Protein AF-A0A1S8WN88-F1 (afdb_monomer)

Nearest PDB structures (foldseek):
  6l7u-assembly1_D  TM=5.368E-01  e=1.070E-02  Homo sapiens
  6l7t-assembly1_D  TM=5.364E-01  e=1.204E-02  Homo sapiens

Secondary structure (DSSP, 8-state):
-EEETTEEE--SS-SEEETTEEEES---S-----HHHHHHH----TT--THHHHHHHHHHHHH-TTTTT--EEEETT------S---SS---GGGGS-HHHHHHHHHHTT-SEEEETTTEEEE--HHHHT--GGGG-STT-PPPHHHHHHHHHHHHHHHHHHHHTT--EEE-HHHHHHHHHTTS---TT--S--EEE-GGGHHHIIIIIHHHHHHHH--PPP-

Foldseek 3Di:
DDDDQLEAEDEDDADDDDPQKGWDLADLDDDDDDPVLCVVLQDDDPLADDVRSRVSSSCCLCVDPVRVPDIDIDGPVDDDDDPDDPPVDPDLRPLVPDLVSCLVVSLVSVHQWYHGPPRRIRGHACVSSVNDLVVLLDPPDFGRVNQQVLQVLLVVLLVVLCVVVVWDKDWDDQQVVQCVVVVHGHDRSDSHTHMDTDPVCVCVCVPPSQVCSCVPSVDHDDD

Organism: Opisthorchis viverrini (NCBI:txid6198)

Radius of gyration: 23.23 Å; Cα contacts (8 Å, |Δi|>4): 274; chains: 1; bounding box: 54×33×68 Å

InterPro domains:
  IPR052613 LicD transferase [PTHR13627] (3-196)

Structure (mmCIF, N/CA/C/O backbone):
data_AF-A0A1S8WN88-F1
#
_entry.id   AF-A0A1S8WN88-F1
#
loop_
_atom_site.group_PDB
_atom_site.id
_atom_site.type_symbol
_atom_site.label_atom_id
_atom_site.label_alt_id
_atom_site.label_comp_id
_atom_site.label_asym_id
_atom_site.label_entity_id
_atom_site.label_seq_id
_atom_site.pdbx_PDB_ins_code
_atom_site.Cartn_x
_atom_site.Cartn_y
_atom_site.Cartn_z
_atom_site.occupancy
_atom_site.B_iso_or_equiv
_atom_site.auth_seq_id
_atom_site.auth_comp_id
_atom_site.auth_asym_id
_atom_site.auth_atom_id
_atom_site.pdbx_PDB_model_num
ATOM 1 N N . SER A 1 1 ? 4.937 4.750 -14.604 1.00 59.19 1 SER A N 1
ATOM 2 C CA . SER A 1 1 ? 4.999 4.131 -13.272 1.00 59.19 1 SER A CA 1
ATOM 3 C C . SER A 1 1 ? 5.257 5.191 -12.237 1.00 59.19 1 SER A C 1
ATOM 5 O O . SER A 1 1 ? 6.307 5.820 -12.232 1.00 59.19 1 SER A O 1
ATOM 7 N N . THR A 1 2 ? 4.289 5.396 -11.357 1.00 74.69 2 THR A N 1
ATOM 8 C CA . THR A 1 2 ? 4.400 6.385 -10.290 1.00 74.69 2 THR A CA 1
ATOM 9 C C . THR A 1 2 ? 4.216 5.683 -8.956 1.00 74.69 2 THR A C 1
ATOM 11 O O . THR A 1 2 ? 3.298 4.877 -8.793 1.00 74.69 2 THR A O 1
ATOM 14 N N . ILE A 1 3 ? 5.126 5.964 -8.022 1.00 84.19 3 ILE A N 1
ATOM 15 C CA . ILE A 1 3 ? 4.896 5.681 -6.610 1.00 84.19 3 ILE A CA 1
ATOM 16 C C . ILE A 1 3 ? 4.148 6.886 -6.059 1.00 84.19 3 ILE A C 1
ATOM 18 O O . ILE A 1 3 ? 4.636 8.014 -6.124 1.00 84.19 3 ILE A O 1
ATOM 22 N N . ARG A 1 4 ? 2.934 6.653 -5.568 1.00 86.31 4 ARG A N 1
ATOM 23 C CA . ARG A 1 4 ? 2.129 7.653 -4.862 1.00 86.31 4 ARG A CA 1
ATOM 24 C C . ARG A 1 4 ? 1.390 6.956 -3.739 1.00 86.31 4 ARG A C 1
ATOM 26 O O . ARG A 1 4 ? 0.791 5.910 -3.972 1.00 86.31 4 ARG A O 1
ATOM 33 N N . ASN A 1 5 ? 1.416 7.540 -2.544 1.00 88.12 5 ASN A N 1
ATOM 34 C CA . ASN A 1 5 ? 0.682 7.046 -1.375 1.00 88.12 5 ASN A CA 1
ATOM 35 C C . ASN A 1 5 ? 0.914 5.541 -1.143 1.00 88.12 5 ASN A C 1
ATOM 37 O O . ASN A 1 5 ? -0.037 4.761 -1.141 1.00 88.12 5 ASN A O 1
ATOM 41 N N . PHE A 1 6 ? 2.186 5.131 -1.040 1.00 93.12 6 PHE A N 1
ATOM 42 C CA . PHE A 1 6 ? 2.595 3.736 -0.785 1.00 93.12 6 PHE A CA 1
ATOM 43 C C . PHE A 1 6 ? 2.108 2.726 -1.841 1.00 93.12 6 PHE A C 1
ATOM 45 O O . PHE A 1 6 ? 2.124 1.517 -1.626 1.00 93.12 6 PHE A O 1
ATOM 52 N N . THR A 1 7 ? 1.683 3.215 -3.009 1.00 95.19 7 THR A N 1
ATOM 53 C CA . THR A 1 7 ? 1.216 2.398 -4.125 1.00 95.19 7 THR A CA 1
ATOM 54 C C . THR A 1 7 ? 2.107 2.613 -5.336 1.00 95.19 7 THR A C 1
ATOM 56 O O . THR A 1 7 ? 2.256 3.743 -5.806 1.00 95.19 7 THR A O 1
ATOM 59 N N . LEU A 1 8 ? 2.642 1.528 -5.891 1.00 95.69 8 LEU A N 1
ATOM 60 C CA . LEU A 1 8 ? 3.221 1.533 -7.231 1.00 95.69 8 LEU A CA 1
ATOM 61 C C . LEU A 1 8 ? 2.126 1.233 -8.248 1.00 95.69 8 LEU A C 1
ATOM 63 O O . LEU A 1 8 ? 1.489 0.183 -8.189 1.00 95.69 8 LEU A O 1
ATOM 67 N N . ARG A 1 9 ? 1.927 2.132 -9.211 1.00 93.44 9 ARG A N 1
ATOM 68 C CA . ARG A 1 9 ? 1.036 1.886 -10.348 1.00 93.44 9 ARG A CA 1
ATOM 69 C C . ARG A 1 9 ? 1.819 1.828 -11.650 1.00 93.44 9 ARG A C 1
ATOM 71 O O . ARG A 1 9 ? 2.450 2.813 -12.037 1.00 93.44 9 ARG A O 1
ATOM 78 N N . ILE A 1 10 ? 1.727 0.702 -12.350 1.00 91.25 10 ILE A N 1
ATOM 79 C CA . ILE A 1 10 ? 2.181 0.537 -13.732 1.00 91.25 10 ILE A CA 1
ATOM 80 C C . ILE A 1 10 ? 0.932 0.346 -14.586 1.00 91.25 10 ILE A C 1
ATOM 82 O O . ILE A 1 10 ? 0.182 -0.605 -14.398 1.00 91.25 10 ILE A O 1
ATOM 86 N N . GLN A 1 11 ? 0.691 1.271 -15.508 1.00 87.81 11 GLN A N 1
ATOM 87 C CA . GLN A 1 11 ? -0.451 1.222 -16.414 1.00 87.81 11 GLN A CA 1
ATOM 88 C C . GLN A 1 11 ? 0.021 1.501 -17.843 1.00 87.81 11 GLN A C 1
ATOM 90 O O . GLN A 1 11 ? 0.975 2.267 -18.009 1.00 87.81 11 GLN A O 1
ATOM 95 N N . PRO A 1 12 ? -0.606 0.893 -18.864 1.00 86.75 12 PRO A N 1
ATOM 96 C CA . PRO A 1 12 ? -0.306 1.215 -20.252 1.00 86.75 12 PRO A CA 1
ATOM 97 C C . PRO A 1 12 ? -0.667 2.670 -20.571 1.00 86.75 12 PRO A C 1
ATOM 99 O O . PRO A 1 12 ? -1.598 3.224 -19.986 1.00 86.75 12 PRO A O 1
ATOM 102 N N . GLY A 1 13 ? 0.037 3.256 -21.538 1.00 84.88 13 GLY A N 1
ATOM 103 C CA . GLY A 1 13 ? -0.182 4.632 -21.989 1.00 84.88 13 GLY A CA 1
ATOM 104 C C . GLY A 1 13 ? 0.947 5.586 -21.602 1.00 84.88 13 GLY A C 1
ATOM 105 O O . GLY A 1 13 ? 1.940 5.190 -20.993 1.00 84.88 13 GLY A O 1
ATOM 106 N N . HIS A 1 14 ? 0.794 6.844 -22.009 1.00 87.19 14 HIS A N 1
ATOM 107 C CA . HIS A 1 14 ? 1.724 7.937 -21.741 1.00 87.19 14 HIS A CA 1
ATOM 108 C C . HIS A 1 14 ? 0.945 9.241 -21.558 1.00 87.19 14 HIS A C 1
ATOM 110 O O . HIS A 1 14 ? -0.102 9.423 -22.178 1.00 87.19 14 HIS A O 1
ATOM 116 N N . ASP A 1 15 ? 1.478 10.149 -20.742 1.00 83.88 15 ASP A N 1
ATOM 117 C CA . ASP A 1 15 ? 0.838 11.445 -20.484 1.00 83.88 15 ASP A CA 1
ATOM 118 C C . ASP A 1 15 ? 1.271 12.513 -21.500 1.00 83.88 15 ASP A C 1
ATOM 120 O O . ASP A 1 15 ? 0.537 13.459 -21.774 1.00 83.88 15 ASP A O 1
ATOM 124 N N . ILE A 1 16 ? 2.479 12.376 -22.058 1.00 88.31 16 ILE A N 1
ATOM 125 C CA . ILE A 1 16 ? 3.095 13.366 -22.946 1.00 88.31 16 ILE A CA 1
ATOM 126 C C . ILE A 1 16 ? 3.681 12.650 -24.161 1.00 88.31 16 ILE A C 1
ATOM 128 O O . ILE A 1 16 ? 4.356 11.627 -24.024 1.00 88.31 16 ILE A O 1
ATOM 132 N N . SER A 1 17 ? 3.468 13.207 -25.350 1.00 90.50 17 SER A N 1
ATOM 133 C CA . SER A 1 17 ? 4.164 12.804 -26.571 1.00 90.50 17 SER A CA 1
ATOM 134 C C . SER A 1 17 ? 4.630 14.014 -27.372 1.00 90.50 17 SER A C 1
ATOM 136 O O . SER A 1 17 ? 4.046 15.095 -27.317 1.00 90.50 17 SER A O 1
ATOM 138 N N . SER A 1 18 ? 5.736 13.844 -28.092 1.00 90.81 18 SER A N 1
ATOM 139 C CA . SER A 1 18 ? 6.280 14.846 -29.006 1.00 90.81 18 SER A CA 1
ATOM 140 C C . SER A 1 18 ? 7.095 14.156 -30.088 1.00 90.81 18 SER A C 1
ATOM 142 O O . SER A 1 18 ? 7.805 13.196 -29.798 1.00 90.81 18 SER A O 1
ATOM 144 N N . LYS A 1 19 ? 7.002 14.645 -31.332 1.00 8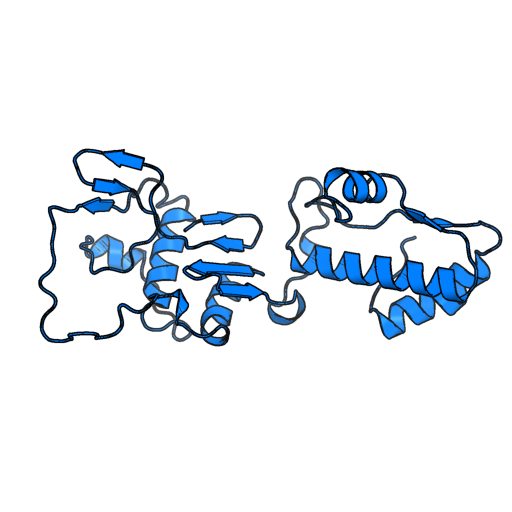6.25 19 LYS A N 1
ATOM 145 C CA . LYS A 1 19 ? 7.791 14.156 -32.481 1.00 86.25 19 LYS A CA 1
ATOM 146 C C . LYS A 1 19 ? 7.806 12.619 -32.595 1.00 86.25 19 LYS A C 1
ATOM 148 O O . LYS A 1 19 ? 8.870 12.015 -32.649 1.00 86.25 19 LYS A O 1
ATOM 153 N N . SER A 1 20 ? 6.624 11.998 -32.571 1.00 86.81 20 SER A N 1
ATOM 154 C CA . SER A 1 20 ? 6.442 10.534 -32.669 1.00 86.81 20 SER A CA 1
ATOM 155 C C . SER A 1 20 ? 7.030 9.703 -31.514 1.00 86.81 20 SER A C 1
ATOM 157 O O . SER A 1 20 ? 7.071 8.473 -31.593 1.00 86.81 20 SER A O 1
ATOM 159 N N . CYS A 1 21 ? 7.438 10.352 -30.421 1.00 91.25 21 CYS A N 1
ATOM 160 C CA . CYS A 1 21 ? 7.917 9.707 -29.206 1.00 91.25 21 CYS A CA 1
ATOM 161 C C . CYS A 1 21 ? 6.951 9.939 -28.041 1.00 91.25 21 CYS A C 1
ATOM 163 O O . CYS A 1 21 ? 6.528 11.065 -27.775 1.00 91.25 21 CYS A O 1
ATOM 165 N N . ALA A 1 22 ? 6.637 8.870 -27.319 1.00 92.19 22 ALA A N 1
ATOM 166 C CA . ALA A 1 22 ? 5.911 8.893 -26.059 1.00 92.19 22 ALA A CA 1
ATOM 167 C C . ALA A 1 22 ? 6.892 8.994 -24.886 1.00 92.19 22 ALA A C 1
ATOM 169 O O . ALA A 1 22 ? 7.863 8.239 -24.827 1.00 92.19 22 ALA A O 1
ATOM 170 N N . TYR A 1 23 ? 6.630 9.897 -23.943 1.00 91.81 23 TYR A N 1
ATOM 171 C CA . TYR A 1 23 ? 7.381 10.005 -22.695 1.00 91.81 23 TYR A CA 1
ATOM 172 C C . TYR A 1 23 ? 6.763 9.070 -21.662 1.00 91.81 23 TYR A C 1
ATOM 174 O O . TYR A 1 23 ? 5.592 9.197 -21.302 1.00 91.81 23 TYR A O 1
ATOM 182 N N . CYS A 1 24 ? 7.567 8.132 -21.185 1.00 90.44 24 CYS A N 1
ATOM 183 C CA . CYS A 1 24 ? 7.141 7.069 -20.290 1.00 90.44 24 CYS A CA 1
ATOM 184 C C . CYS A 1 24 ? 7.972 7.119 -19.009 1.00 90.44 24 CYS A C 1
ATOM 186 O O . CYS A 1 24 ? 9.107 7.592 -19.007 1.00 90.44 24 CYS A O 1
ATOM 188 N N . ASP A 1 25 ? 7.454 6.568 -17.914 1.00 90.31 25 ASP A N 1
ATOM 189 C CA . ASP A 1 25 ? 8.308 6.309 -16.747 1.00 90.31 25 ASP A CA 1
ATOM 190 C C . ASP A 1 25 ? 8.879 4.894 -16.725 1.00 90.31 25 ASP A C 1
ATOM 192 O O . ASP A 1 25 ? 9.854 4.641 -16.032 1.00 90.31 25 ASP A O 1
ATOM 196 N N . TYR A 1 26 ? 8.257 3.976 -17.459 1.00 90.50 26 TYR A N 1
ATOM 197 C CA . TYR A 1 26 ? 8.653 2.581 -17.564 1.00 90.50 26 TYR A CA 1
ATOM 198 C C . TYR A 1 26 ? 8.374 2.105 -18.985 1.00 90.50 26 TYR A C 1
ATOM 200 O O . TYR A 1 26 ? 7.337 2.448 -19.558 1.00 90.50 26 TYR A O 1
ATOM 208 N N . ILE A 1 27 ? 9.289 1.318 -19.544 1.00 88.50 27 ILE A N 1
ATOM 209 C CA . ILE A 1 27 ? 9.147 0.699 -20.859 1.00 88.50 27 ILE A CA 1
ATOM 210 C C . ILE A 1 27 ? 9.420 -0.798 -20.703 1.00 88.50 27 ILE A C 1
ATOM 212 O O . ILE A 1 27 ? 10.435 -1.190 -20.136 1.00 88.50 27 ILE A O 1
ATOM 216 N N . ALA A 1 28 ? 8.501 -1.622 -21.209 1.00 80.81 28 ALA A N 1
ATOM 217 C CA . ALA A 1 28 ? 8.595 -3.085 -21.171 1.00 80.81 28 ALA A CA 1
ATOM 218 C C . ALA A 1 28 ? 9.288 -3.690 -22.409 1.00 80.81 28 ALA A C 1
ATOM 220 O O . ALA A 1 28 ? 9.399 -4.906 -22.521 1.00 80.81 28 ALA A O 1
ATOM 221 N N . SER A 1 29 ? 9.710 -2.857 -23.362 1.00 78.62 29 SER A N 1
ATOM 222 C CA . SER A 1 29 ? 10.433 -3.262 -24.569 1.00 78.62 29 SER A CA 1
ATOM 223 C C . SER A 1 29 ? 11.948 -3.120 -24.389 1.00 78.62 29 SER A C 1
ATOM 225 O O . SER A 1 29 ? 12.392 -2.431 -23.467 1.00 78.62 29 SER A O 1
ATOM 227 N N . PRO A 1 30 ? 12.758 -3.684 -25.302 1.00 83.75 30 PRO A N 1
ATOM 228 C CA . PRO A 1 30 ? 14.163 -3.313 -25.413 1.00 83.75 30 PRO A CA 1
ATOM 229 C C . PRO A 1 30 ? 14.333 -1.789 -25.501 1.00 83.75 30 PRO A C 1
ATOM 231 O O . PRO A 1 30 ? 13.495 -1.092 -26.082 1.00 83.75 30 PRO A O 1
ATOM 234 N N . PHE A 1 31 ? 15.409 -1.279 -24.905 1.00 87.69 31 PHE A N 1
ATOM 235 C CA . PHE A 1 31 ? 15.727 0.146 -24.855 1.00 87.69 31 PHE A CA 1
ATOM 236 C C . PHE A 1 31 ? 17.236 0.370 -24.977 1.00 87.69 31 PHE A C 1
ATOM 238 O O . PHE A 1 31 ? 18.041 -0.498 -24.639 1.00 87.69 31 PHE A O 1
ATOM 245 N N . LEU A 1 32 ? 17.617 1.559 -25.444 1.00 89.88 32 LEU A N 1
ATOM 246 C CA . LEU A 1 32 ? 19.005 2.008 -25.483 1.00 89.88 32 LEU A CA 1
ATOM 247 C C . LEU A 1 32 ? 19.256 2.987 -24.336 1.00 89.88 32 LEU A C 1
ATOM 249 O O . LEU A 1 32 ? 18.478 3.911 -24.110 1.00 89.88 32 LEU A O 1
ATOM 253 N N . ILE A 1 33 ? 20.369 2.807 -23.634 1.00 91.75 33 ILE A N 1
ATOM 254 C CA . ILE A 1 33 ? 20.794 3.670 -22.534 1.00 91.75 33 ILE A CA 1
ATOM 255 C C . ILE A 1 33 ? 22.318 3.783 -22.541 1.00 91.75 33 ILE A C 1
ATOM 257 O O . ILE A 1 33 ? 23.018 2.855 -22.952 1.00 91.75 33 ILE A O 1
ATOM 261 N N . ARG A 1 34 ? 22.854 4.923 -22.091 1.00 93.56 34 ARG A N 1
ATOM 262 C CA . ARG A 1 34 ? 24.306 5.070 -21.943 1.00 93.56 34 ARG A CA 1
ATOM 263 C C . ARG A 1 34 ? 24.825 4.098 -20.883 1.00 93.56 34 ARG A C 1
ATOM 265 O O . ARG A 1 34 ? 24.210 3.929 -19.832 1.00 93.56 34 ARG A O 1
ATOM 272 N N . ARG A 1 35 ? 25.976 3.482 -21.153 1.00 94.31 35 ARG A N 1
ATOM 273 C CA . ARG A 1 35 ? 26.573 2.458 -20.284 1.00 94.31 35 ARG A CA 1
ATOM 274 C C . ARG A 1 35 ? 26.873 2.971 -18.875 1.00 94.31 35 ARG A C 1
ATOM 276 O O . ARG A 1 35 ? 26.616 2.263 -17.910 1.00 94.31 35 ARG A O 1
ATOM 283 N N . ASP A 1 36 ? 27.406 4.181 -18.763 1.00 93.19 36 ASP A N 1
ATOM 284 C CA . ASP A 1 36 ? 27.719 4.823 -17.485 1.00 93.19 36 ASP A CA 1
ATOM 285 C C . ASP A 1 36 ? 26.456 5.049 -16.643 1.00 93.19 36 ASP A C 1
ATOM 287 O O . ASP A 1 36 ? 26.445 4.774 -15.447 1.00 93.19 36 ASP A O 1
ATOM 291 N N . LEU A 1 37 ? 25.369 5.492 -17.280 1.00 92.50 37 LEU A N 1
ATOM 292 C CA . LEU A 1 37 ? 24.084 5.687 -16.620 1.00 92.50 37 LEU A CA 1
ATOM 293 C C . LEU A 1 37 ? 23.469 4.351 -16.193 1.00 92.50 37 LEU A C 1
ATOM 295 O O . LEU A 1 37 ? 22.987 4.233 -15.069 1.00 92.50 37 LEU A O 1
ATOM 299 N N . LEU A 1 38 ? 23.534 3.339 -17.062 1.00 92.19 38 LEU A N 1
ATOM 300 C CA . LEU A 1 38 ? 23.082 1.989 -16.746 1.00 92.19 38 LEU A CA 1
ATOM 301 C C . LEU A 1 38 ? 23.797 1.446 -15.503 1.00 92.19 38 LEU A C 1
ATOM 303 O O . LEU A 1 38 ? 23.138 0.935 -14.610 1.00 92.19 38 LEU A O 1
ATOM 307 N N . GLN A 1 39 ? 25.119 1.607 -15.414 1.00 90.62 39 GLN A N 1
ATOM 308 C CA . GLN A 1 39 ? 25.912 1.159 -14.264 1.00 90.62 39 GLN A CA 1
ATOM 309 C C . GLN A 1 39 ? 25.566 1.888 -12.956 1.00 90.62 39 GLN A C 1
ATOM 311 O O . GLN A 1 39 ? 25.717 1.305 -11.889 1.00 90.62 39 GLN A O 1
ATOM 316 N N . ARG A 1 40 ? 25.113 3.147 -13.018 1.00 90.81 40 ARG A N 1
ATOM 317 C CA . ARG A 1 40 ? 24.679 3.905 -11.828 1.00 90.81 40 ARG A CA 1
ATOM 318 C C . ARG A 1 40 ? 23.259 3.551 -11.387 1.00 90.81 40 ARG A C 1
ATOM 320 O O . ARG A 1 40 ? 22.965 3.540 -10.191 1.00 90.81 40 ARG A O 1
ATOM 327 N N . LEU A 1 41 ? 22.363 3.310 -12.345 1.00 90.69 41 LEU A N 1
ATOM 328 C CA . LEU A 1 41 ? 20.956 3.019 -12.067 1.00 90.69 41 LEU A CA 1
ATOM 329 C C . LEU A 1 41 ? 20.713 1.548 -11.730 1.00 90.69 41 LEU A C 1
ATOM 331 O O . LEU A 1 41 ? 19.896 1.268 -10.856 1.00 90.69 41 LEU A O 1
ATOM 335 N N . LEU A 1 42 ? 21.404 0.618 -12.392 1.00 88.94 42 LEU A N 1
ATOM 336 C CA . LEU A 1 42 ? 21.325 -0.797 -12.053 1.00 88.94 42 LEU A CA 1
ATOM 337 C C . LEU A 1 42 ? 22.113 -1.073 -10.780 1.00 88.94 42 LEU A C 1
ATOM 339 O O . LEU A 1 42 ? 23.340 -1.076 -10.770 1.00 88.94 42 LEU A O 1
ATOM 343 N N . GLU A 1 43 ? 21.384 -1.392 -9.723 1.00 78.38 43 GLU A N 1
ATOM 344 C CA . GLU A 1 43 ? 21.942 -2.040 -8.547 1.00 78.38 43 GLU A CA 1
ATOM 345 C C . GLU A 1 43 ? 21.664 -3.533 -8.650 1.00 78.38 43 GLU A C 1
ATOM 347 O O . GLU A 1 43 ? 20.508 -3.959 -8.700 1.00 78.38 43 GLU A O 1
ATOM 352 N N . TYR A 1 44 ? 22.725 -4.340 -8.692 1.00 76.31 44 TYR A N 1
ATOM 353 C CA . TYR A 1 44 ? 22.552 -5.778 -8.567 1.00 76.31 44 TYR A CA 1
ATOM 354 C C . TYR A 1 44 ? 22.057 -6.094 -7.158 1.00 76.31 44 TYR A C 1
ATOM 356 O O . TYR A 1 44 ? 22.727 -5.796 -6.169 1.00 76.31 44 TYR A O 1
ATOM 364 N N . ARG A 1 45 ? 20.883 -6.713 -7.087 1.00 78.38 45 ARG A N 1
ATOM 365 C CA . ARG A 1 45 ? 20.279 -7.216 -5.859 1.00 78.38 45 ARG A CA 1
ATOM 366 C C . ARG A 1 45 ? 19.892 -8.655 -6.106 1.00 78.38 45 ARG A C 1
ATOM 368 O O . ARG A 1 45 ? 19.144 -8.923 -7.043 1.00 78.38 45 ARG A O 1
ATOM 375 N N . SER A 1 46 ? 20.405 -9.577 -5.298 1.00 77.69 46 SER A N 1
ATOM 376 C CA . SER A 1 46 ? 20.115 -11.006 -5.463 1.00 77.69 46 SER A CA 1
ATOM 377 C C . SER A 1 46 ? 18.626 -11.327 -5.315 1.00 77.69 46 SER A C 1
ATOM 379 O O . SER A 1 46 ? 18.163 -12.358 -5.790 1.00 77.69 46 SER A O 1
ATOM 381 N N . GLU A 1 47 ? 17.874 -10.435 -4.673 1.00 82.38 47 GLU A N 1
ATOM 382 C CA . GLU A 1 47 ? 16.440 -10.541 -4.432 1.00 82.38 47 GLU A CA 1
ATOM 383 C C . GLU A 1 47 ? 15.580 -10.126 -5.635 1.00 82.38 47 GLU A C 1
ATOM 385 O O . GLU A 1 47 ? 14.375 -10.385 -5.624 1.00 82.38 47 GLU A O 1
ATOM 390 N N . LEU A 1 48 ? 16.167 -9.467 -6.643 1.00 83.81 48 LEU A N 1
ATOM 391 C CA . LEU A 1 48 ? 15.479 -8.993 -7.843 1.00 83.81 48 LEU A CA 1
ATOM 392 C C . LEU A 1 48 ? 16.056 -9.677 -9.080 1.00 83.81 48 LEU A C 1
ATOM 394 O O . LEU A 1 48 ? 17.252 -9.592 -9.352 1.00 83.81 48 LEU A O 1
ATOM 398 N N . SER A 1 49 ? 15.194 -10.308 -9.872 1.00 79.38 49 SER A N 1
ATOM 399 C CA . SER A 1 49 ? 15.597 -10.980 -11.105 1.00 79.38 49 SER A CA 1
ATOM 400 C C . SER A 1 49 ? 14.741 -10.561 -12.299 1.00 79.38 49 SER A C 1
ATOM 402 O O . SER A 1 49 ? 13.593 -10.119 -12.170 1.00 79.38 49 SER A O 1
ATOM 404 N N . GLY A 1 50 ? 15.329 -10.691 -13.490 1.00 84.12 50 GLY A N 1
ATOM 405 C CA . GLY A 1 50 ? 14.659 -10.451 -14.764 1.00 84.12 50 GLY A CA 1
ATOM 406 C C . GLY A 1 50 ? 14.046 -9.053 -14.867 1.00 84.12 50 GLY A C 1
ATOM 407 O O . GLY A 1 50 ? 14.712 -8.038 -14.667 1.00 84.12 50 GLY A O 1
ATOM 408 N N . ALA A 1 51 ? 12.754 -8.999 -15.194 1.00 87.31 51 ALA A N 1
ATOM 409 C CA . ALA A 1 51 ? 12.038 -7.747 -15.424 1.00 87.31 51 ALA A CA 1
ATOM 410 C C . ALA A 1 51 ? 11.957 -6.841 -14.179 1.00 87.31 51 ALA A C 1
ATOM 412 O O . ALA A 1 51 ? 11.922 -5.619 -14.333 1.00 87.31 51 ALA A O 1
ATOM 413 N N . LEU A 1 52 ? 11.975 -7.398 -12.959 1.00 90.19 52 LEU A N 1
ATOM 414 C CA . LEU A 1 52 ? 11.908 -6.597 -11.729 1.00 90.19 52 LEU A CA 1
ATOM 415 C C . LEU A 1 52 ? 13.168 -5.760 -11.502 1.00 90.19 52 LEU A C 1
ATOM 417 O O . LEU A 1 52 ? 13.068 -4.652 -10.983 1.00 90.19 52 LEU A O 1
ATOM 421 N N . THR A 1 53 ? 14.331 -6.229 -11.958 1.00 90.00 53 THR A N 1
ATOM 422 C CA . THR A 1 53 ? 15.574 -5.447 -11.929 1.00 90.00 53 THR A CA 1
ATOM 423 C C . THR A 1 53 ? 15.443 -4.169 -12.765 1.00 90.00 53 THR A C 1
ATOM 425 O O . THR A 1 53 ? 15.919 -3.105 -12.374 1.00 90.00 53 THR A O 1
ATOM 428 N N . PHE A 1 54 ? 14.742 -4.239 -13.900 1.00 90.38 54 PHE A N 1
ATOM 429 C CA . PHE A 1 54 ? 14.479 -3.060 -14.725 1.00 90.38 54 PHE A CA 1
ATOM 430 C C . PHE A 1 54 ? 13.385 -2.171 -14.138 1.00 90.38 54 PHE A C 1
ATOM 432 O O . PHE A 1 54 ? 13.506 -0.951 -14.210 1.00 90.38 54 PHE A O 1
ATOM 439 N N . VAL A 1 55 ? 12.342 -2.744 -13.526 1.00 92.50 55 VAL A N 1
ATOM 440 C CA . VAL A 1 55 ? 11.346 -1.951 -12.783 1.00 92.50 55 VAL A CA 1
ATOM 441 C C . VAL A 1 55 ? 12.040 -1.122 -11.703 1.00 92.50 55 VAL A C 1
ATOM 443 O O . VAL A 1 55 ? 11.839 0.087 -11.657 1.00 92.50 55 VAL A O 1
ATOM 446 N N . GLU A 1 56 ? 12.911 -1.740 -10.906 1.00 92.12 56 GLU A N 1
ATOM 447 C CA . GLU A 1 56 ? 13.720 -1.064 -9.888 1.00 92.12 56 GLU A CA 1
ATOM 448 C C . GLU A 1 56 ? 14.544 0.088 -10.472 1.00 92.12 56 GLU A C 1
ATOM 450 O O . GLU A 1 56 ? 14.490 1.213 -9.979 1.00 92.12 56 GLU A O 1
ATOM 455 N N . MET A 1 57 ? 15.251 -0.169 -11.576 1.00 92.19 57 MET A N 1
ATOM 456 C CA . MET A 1 57 ? 16.054 0.832 -12.281 1.00 92.19 57 MET A CA 1
ATOM 457 C C . MET A 1 57 ? 15.221 2.060 -12.687 1.00 92.19 57 MET A C 1
ATOM 459 O O . MET A 1 57 ? 15.619 3.199 -12.434 1.00 92.19 57 MET A O 1
ATOM 463 N N . PHE A 1 58 ? 14.052 1.838 -13.297 1.00 92.56 58 PHE A N 1
ATOM 464 C CA . PHE A 1 58 ? 13.151 2.912 -13.723 1.00 92.56 58 PHE A CA 1
ATOM 465 C C . PHE A 1 58 ? 12.529 3.659 -12.534 1.00 92.56 58 PHE A C 1
ATOM 467 O O . PHE A 1 58 ? 12.365 4.881 -12.588 1.00 92.56 58 PHE A O 1
ATOM 474 N N . LEU A 1 59 ? 12.224 2.963 -11.434 1.00 92.12 59 LEU A N 1
ATOM 475 C CA . LEU A 1 59 ? 11.761 3.601 -10.201 1.00 92.12 59 LEU A CA 1
ATOM 476 C C . LEU A 1 59 ? 12.843 4.485 -9.590 1.00 92.12 59 LEU A C 1
ATOM 478 O O . LEU A 1 59 ? 12.577 5.655 -9.316 1.00 92.12 59 LEU A O 1
ATOM 482 N N . LYS A 1 60 ? 14.072 3.979 -9.464 1.00 91.56 60 LYS A N 1
ATOM 483 C CA . LYS A 1 60 ? 15.219 4.747 -8.974 1.00 91.56 60 LYS A CA 1
ATOM 484 C C . LYS A 1 60 ? 15.461 5.998 -9.815 1.00 91.56 60 LYS A C 1
ATOM 486 O O . LYS A 1 60 ? 15.653 7.073 -9.250 1.00 91.56 60 LYS A O 1
ATOM 491 N N . GLN A 1 61 ? 15.383 5.891 -11.143 1.00 91.88 61 GLN A N 1
ATOM 492 C CA . GLN A 1 61 ? 15.499 7.043 -12.041 1.00 91.88 61 GLN A CA 1
ATOM 493 C C . GLN A 1 61 ? 14.463 8.132 -11.718 1.00 91.88 61 GLN A C 1
ATOM 495 O O . GLN A 1 61 ? 14.792 9.314 -11.725 1.00 91.88 61 GLN A O 1
ATOM 500 N N . LYS A 1 62 ? 13.212 7.753 -11.436 1.00 89.50 62 LYS A N 1
ATOM 501 C CA . LYS A 1 62 ? 12.117 8.711 -11.221 1.00 89.50 62 LYS A CA 1
ATOM 502 C C . LYS A 1 62 ? 12.017 9.253 -9.804 1.00 89.50 62 LYS A C 1
ATOM 504 O O . LYS A 1 62 ? 11.584 10.386 -9.632 1.00 89.50 62 LYS A O 1
ATOM 509 N N . GLN A 1 63 ? 12.364 8.450 -8.805 1.00 88.31 63 GLN A N 1
ATOM 510 C CA . GLN A 1 63 ? 12.237 8.826 -7.397 1.00 88.31 63 GLN A CA 1
ATOM 511 C C . GLN A 1 63 ? 13.490 9.521 -6.858 1.00 88.31 63 GLN A C 1
ATOM 513 O O . GLN A 1 63 ? 13.401 10.265 -5.886 1.00 88.31 63 GLN A O 1
ATOM 518 N N . SER A 1 64 ? 14.656 9.299 -7.472 1.00 88.31 64 SER A N 1
ATOM 519 C CA . SER A 1 64 ? 15.896 9.930 -7.026 1.00 88.31 64 SER A CA 1
ATOM 520 C C . SER A 1 64 ? 15.975 11.400 -7.464 1.00 88.31 64 SER A C 1
ATOM 522 O O . SER A 1 64 ? 15.907 11.682 -8.667 1.00 88.31 64 SER A O 1
ATOM 524 N N . PRO A 1 65 ? 16.242 12.341 -6.536 1.00 87.00 65 PRO A N 1
ATOM 525 C CA . PRO A 1 65 ? 16.542 13.735 -6.867 1.00 87.00 65 PRO A CA 1
ATOM 526 C C . PRO A 1 65 ? 17.782 13.913 -7.753 1.00 87.00 65 PRO A C 1
ATOM 528 O O . PRO A 1 65 ? 17.961 14.971 -8.345 1.00 87.00 65 PRO A O 1
ATOM 531 N N . GLU A 1 66 ? 18.652 12.907 -7.859 1.00 88.56 66 GLU A N 1
ATOM 532 C CA . GLU A 1 66 ? 19.809 12.949 -8.761 1.00 88.56 66 GLU A CA 1
ATOM 533 C C . GLU A 1 66 ? 19.395 12.760 -10.231 1.00 88.56 66 GLU A C 1
ATOM 535 O O . GLU A 1 66 ? 20.020 13.300 -11.142 1.00 88.56 66 GLU A O 1
ATOM 540 N N . TYR A 1 67 ? 18.318 12.005 -10.469 1.00 88.38 67 TYR A N 1
ATOM 541 C CA . TYR A 1 67 ? 17.955 11.490 -11.791 1.00 88.38 67 TYR A CA 1
ATOM 542 C C . TYR A 1 67 ? 16.601 11.990 -12.306 1.00 88.38 67 TYR A C 1
ATOM 544 O O . TYR A 1 67 ? 16.235 11.672 -13.435 1.00 88.38 67 TYR A O 1
ATOM 552 N N . TYR A 1 68 ? 15.877 12.809 -11.536 1.00 82.00 68 TYR A N 1
ATOM 553 C CA . TYR A 1 68 ? 14.513 13.249 -11.865 1.00 82.00 68 TYR A CA 1
ATOM 554 C C . TYR A 1 68 ? 14.373 13.979 -13.215 1.00 82.00 68 TYR A C 1
ATOM 556 O O . TYR A 1 68 ? 13.284 14.016 -13.788 1.00 82.00 68 TYR A O 1
ATOM 564 N N . THR A 1 69 ? 15.458 14.559 -13.740 1.00 85.88 69 THR A N 1
ATOM 565 C CA . THR A 1 69 ? 15.477 15.227 -15.051 1.00 85.88 69 THR A CA 1
ATOM 566 C C . THR A 1 69 ? 15.582 14.250 -16.223 1.00 85.88 69 THR A C 1
ATOM 568 O O . THR A 1 69 ? 15.292 14.626 -17.360 1.00 85.88 69 THR A O 1
ATOM 571 N N . LEU A 1 70 ? 15.978 12.997 -15.973 1.00 90.19 70 LEU A N 1
ATOM 572 C CA . LEU A 1 70 ? 16.133 11.981 -17.005 1.00 90.19 70 LEU A CA 1
ATOM 573 C C . LEU A 1 70 ? 14.771 11.536 -17.531 1.00 90.19 70 LEU A C 1
ATOM 575 O O . LEU A 1 70 ? 13.908 11.057 -16.789 1.00 90.19 70 LEU A O 1
ATOM 579 N N . GLN A 1 71 ? 14.613 11.636 -18.846 1.00 90.12 71 GLN A N 1
ATOM 580 C CA . GLN A 1 71 ? 13.406 11.228 -19.547 1.00 90.12 71 GLN A CA 1
ATOM 581 C C . GLN A 1 71 ? 13.610 9.874 -20.217 1.00 90.12 71 GLN A C 1
ATO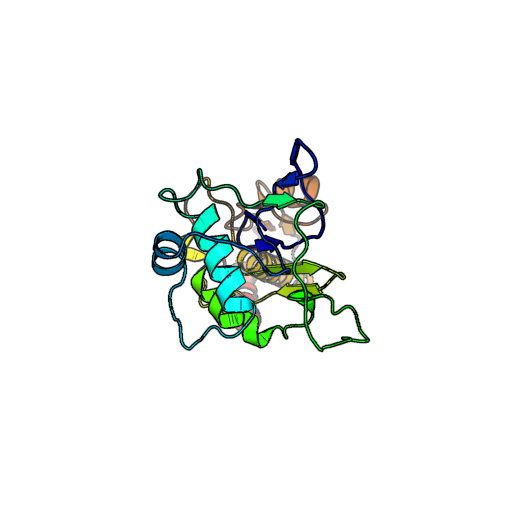M 583 O O . GLN A 1 71 ? 14.633 9.625 -20.853 1.00 90.12 71 GLN A O 1
ATOM 588 N N . THR A 1 72 ? 12.601 9.023 -20.094 1.00 91.62 72 THR A N 1
ATOM 589 C CA . THR A 1 72 ? 12.520 7.747 -20.795 1.00 91.62 72 THR A CA 1
ATOM 590 C C . THR A 1 72 ? 11.500 7.910 -21.913 1.00 91.62 72 THR A C 1
ATOM 592 O O . THR A 1 72 ? 10.399 8.410 -21.681 1.00 91.62 72 THR A O 1
ATOM 595 N N . MET A 1 73 ? 11.868 7.529 -23.134 1.00 91.44 73 MET A N 1
ATOM 596 C CA . MET A 1 73 ? 11.026 7.725 -24.313 1.00 91.44 73 MET A CA 1
ATOM 597 C C . MET A 1 73 ? 10.906 6.451 -25.140 1.00 91.44 73 MET A C 1
ATOM 599 O O . MET A 1 73 ? 11.869 5.700 -25.283 1.00 91.44 73 MET A O 1
ATOM 603 N N . SER A 1 74 ? 9.717 6.229 -25.689 1.00 90.12 74 SER A N 1
ATOM 604 C CA . SER A 1 74 ? 9.430 5.182 -26.664 1.00 90.12 74 SER A CA 1
ATOM 605 C C . SER A 1 74 ? 9.041 5.846 -27.980 1.00 90.12 74 SER A C 1
ATOM 607 O O . SER A 1 74 ? 8.025 6.535 -28.045 1.00 90.12 74 SER A O 1
ATOM 609 N N . CYS A 1 75 ? 9.869 5.685 -29.009 1.00 88.56 75 CYS A N 1
ATOM 610 C CA . CYS A 1 75 ? 9.656 6.280 -30.327 1.00 88.56 75 CYS A CA 1
ATOM 611 C C . CYS A 1 75 ? 9.261 5.191 -31.320 1.00 88.56 75 CYS A C 1
ATOM 613 O O . CYS A 1 75 ? 9.960 4.187 -31.432 1.00 88.56 75 CYS A O 1
ATOM 615 N N . ILE A 1 76 ? 8.167 5.404 -32.051 1.00 80.44 76 ILE A N 1
ATOM 616 C CA . ILE A 1 76 ? 7.607 4.402 -32.975 1.00 80.44 76 ILE A CA 1
ATOM 617 C C . ILE A 1 76 ? 8.580 4.096 -34.126 1.00 80.44 76 ILE A C 1
ATOM 619 O O . ILE A 1 76 ? 8.646 2.964 -34.599 1.00 80.44 76 ILE A O 1
ATOM 623 N N . ASP A 1 77 ? 9.385 5.085 -34.519 1.00 79.38 77 ASP A N 1
ATOM 624 C CA . ASP A 1 77 ? 10.350 4.977 -35.618 1.00 79.38 77 ASP A CA 1
ATOM 625 C C . ASP A 1 77 ? 11.635 4.214 -35.235 1.00 79.38 77 ASP A C 1
ATOM 627 O O . ASP A 1 77 ? 12.474 3.935 -36.091 1.00 79.38 77 ASP A O 1
ATOM 631 N N . VAL A 1 78 ? 11.809 3.860 -33.955 1.00 78.38 78 VAL A N 1
ATOM 632 C CA . VAL A 1 78 ? 12.956 3.084 -33.463 1.00 78.38 78 VAL A CA 1
ATOM 633 C C . VAL A 1 78 ? 12.480 1.684 -33.099 1.00 78.38 78 VAL A C 1
ATOM 635 O O . VAL A 1 78 ? 11.951 1.443 -32.015 1.00 78.38 78 VAL A O 1
ATOM 638 N N . LEU A 1 79 ? 12.687 0.745 -34.019 1.00 76.69 79 LEU A N 1
ATOM 639 C CA . LEU A 1 79 ? 12.310 -0.654 -33.844 1.00 76.69 79 LEU A CA 1
ATOM 640 C C . LEU A 1 79 ? 13.552 -1.511 -33.598 1.00 76.69 79 LEU A C 1
ATOM 642 O O . LEU A 1 79 ? 14.557 -1.397 -34.298 1.00 76.69 79 LEU A O 1
ATOM 646 N N . PHE A 1 80 ? 13.468 -2.399 -32.610 1.00 74.50 80 PHE A N 1
ATOM 647 C CA . PHE A 1 80 ? 14.497 -3.399 -32.350 1.00 74.50 80 PHE A CA 1
ATOM 648 C C . PHE A 1 80 ? 14.118 -4.701 -33.048 1.00 74.50 80 PHE A C 1
ATOM 650 O O . PHE A 1 80 ? 12.995 -5.185 -32.905 1.00 74.50 80 PHE A O 1
ATOM 657 N N . HIS A 1 81 ? 15.062 -5.291 -33.780 1.00 73.31 81 HIS A N 1
ATOM 658 C CA . HIS A 1 81 ? 14.888 -6.646 -34.284 1.00 73.31 81 HIS A CA 1
ATOM 659 C C . HIS A 1 81 ? 14.947 -7.628 -33.108 1.00 73.31 81 HIS A C 1
ATOM 661 O O . HIS A 1 81 ? 15.999 -7.808 -32.493 1.00 73.31 81 HIS A O 1
ATOM 667 N N . VAL A 1 82 ? 13.822 -8.270 -32.801 1.00 67.31 82 VAL A N 1
ATOM 668 C CA . VAL A 1 82 ? 13.743 -9.329 -31.791 1.00 67.31 82 VAL A CA 1
ATOM 669 C C . VAL A 1 82 ? 13.873 -10.664 -32.521 1.00 67.31 82 VAL A C 1
ATOM 671 O O . VAL A 1 82 ? 12.932 -11.126 -33.162 1.00 67.31 82 VAL A O 1
ATOM 674 N N . ALA A 1 83 ? 15.067 -11.256 -32.499 1.00 54.28 83 ALA A N 1
ATOM 675 C CA . ALA A 1 83 ? 15.311 -12.542 -33.144 1.00 54.28 83 ALA A CA 1
ATOM 676 C C . ALA A 1 83 ? 14.714 -13.686 -32.306 1.00 54.28 83 ALA A C 1
ATOM 678 O O . ALA A 1 83 ? 15.130 -13.888 -31.170 1.00 54.28 83 ALA A O 1
ATOM 679 N N . GLY A 1 84 ? 13.806 -14.476 -32.887 1.00 50.94 84 GLY A N 1
ATOM 680 C CA . GLY A 1 84 ? 13.664 -15.888 -32.511 1.00 50.94 84 GLY A CA 1
ATOM 681 C C . GLY A 1 84 ? 12.731 -16.280 -31.361 1.00 50.94 84 GLY A C 1
ATOM 682 O O . GLY A 1 84 ? 12.733 -17.452 -31.012 1.00 50.94 84 GLY A O 1
ATOM 683 N N . GLU A 1 85 ? 11.878 -15.405 -30.830 1.00 49.34 85 GLU A N 1
ATOM 684 C CA . GLU A 1 85 ? 10.717 -15.854 -30.046 1.00 49.34 85 GLU A CA 1
ATOM 685 C C . GLU A 1 85 ? 9.444 -15.221 -30.599 1.00 49.34 85 GLU A C 1
ATOM 687 O O . GLU A 1 85 ? 9.076 -14.090 -30.291 1.00 49.34 85 GLU A O 1
ATOM 692 N N . SER A 1 86 ? 8.728 -15.984 -31.421 1.00 47.78 86 SER A N 1
ATOM 693 C CA . SER A 1 86 ? 7.291 -15.803 -31.565 1.00 47.78 86 SER A CA 1
ATOM 694 C C . SER A 1 86 ? 6.642 -16.198 -30.239 1.00 47.78 86 SER A C 1
ATOM 696 O O . SER A 1 86 ? 6.157 -17.320 -30.090 1.00 47.78 86 SER A O 1
ATOM 698 N N . SER A 1 87 ? 6.668 -15.300 -29.251 1.00 48.75 87 SER A N 1
ATOM 699 C CA . SER A 1 87 ? 5.867 -15.432 -28.038 1.00 48.75 87 SER A CA 1
ATOM 700 C C . SER A 1 87 ? 4.402 -15.357 -28.483 1.00 48.75 87 SER A C 1
ATOM 702 O O . SER A 1 87 ? 3.826 -14.280 -28.630 1.00 48.75 87 SER A O 1
ATOM 704 N N . GLY A 1 88 ? 3.802 -16.513 -28.787 1.00 43.78 88 GLY A N 1
ATOM 705 C CA . GLY A 1 88 ? 2.413 -16.658 -29.252 1.00 43.78 88 GLY A CA 1
ATOM 706 C C . GLY A 1 88 ? 1.369 -16.143 -28.256 1.00 43.78 88 GLY A C 1
ATOM 707 O O . GLY A 1 88 ? 0.178 -16.120 -28.549 1.00 43.78 88 GLY A O 1
ATOM 708 N N . ILE A 1 89 ? 1.821 -15.677 -27.097 1.00 46.31 89 ILE A N 1
ATOM 709 C CA . ILE A 1 89 ? 1.067 -14.908 -26.128 1.00 46.31 89 ILE A CA 1
ATOM 710 C C . ILE A 1 89 ? 1.820 -13.583 -26.010 1.00 46.31 89 ILE A C 1
ATOM 712 O O . ILE A 1 89 ? 2.962 -13.556 -25.553 1.00 46.31 89 ILE A O 1
ATOM 716 N N . ARG A 1 90 ? 1.202 -12.477 -26.449 1.00 52.62 90 ARG A N 1
ATOM 717 C CA . ARG A 1 90 ? 1.647 -11.131 -26.061 1.00 52.62 90 ARG A CA 1
ATOM 718 C C . ARG A 1 90 ? 1.460 -11.043 -24.552 1.00 52.62 90 ARG A C 1
ATOM 720 O O . ARG A 1 90 ? 0.374 -10.683 -24.100 1.00 52.62 90 ARG A O 1
ATOM 727 N N . GLY A 1 91 ? 2.465 -11.476 -23.801 1.00 56.28 91 GLY A N 1
ATOM 728 C CA . GLY A 1 91 ? 2.356 -11.530 -22.359 1.00 56.28 91 GLY A CA 1
ATOM 729 C C . GLY A 1 91 ? 2.055 -10.143 -21.802 1.00 56.28 91 GLY A C 1
ATOM 730 O O . GLY A 1 91 ? 2.494 -9.131 -22.356 1.00 56.28 91 GLY A O 1
ATOM 731 N N . GLN A 1 92 ? 1.312 -10.062 -20.702 1.00 60.25 92 GLN A N 1
ATOM 732 C CA . GLN A 1 92 ? 1.047 -8.795 -20.008 1.00 60.25 92 GLN A CA 1
ATOM 733 C C . GLN A 1 92 ? 2.307 -8.232 -19.301 1.00 60.25 92 GLN A C 1
ATOM 735 O O . GLN A 1 92 ? 2.226 -7.299 -18.495 1.00 60.25 92 GLN A O 1
ATOM 740 N N . GLY A 1 93 ? 3.489 -8.777 -19.618 1.00 79.44 93 GLY A N 1
ATOM 741 C CA . GLY A 1 93 ? 4.796 -8.331 -19.162 1.00 79.44 93 GLY A CA 1
ATOM 742 C C . GLY A 1 93 ? 4.919 -8.469 -17.653 1.00 79.44 93 GLY A C 1
ATOM 743 O O . GLY A 1 93 ? 4.723 -9.539 -17.087 1.00 79.44 93 GLY A O 1
ATOM 744 N N . VAL A 1 94 ? 5.198 -7.356 -16.978 1.00 87.56 94 VAL A N 1
ATOM 745 C CA . VAL A 1 94 ? 5.326 -7.320 -15.515 1.00 87.56 94 VAL A CA 1
ATOM 746 C C . VAL A 1 94 ? 4.066 -7.788 -14.775 1.00 87.56 94 VAL A C 1
ATOM 748 O O . VAL A 1 94 ? 4.185 -8.251 -13.646 1.00 87.56 94 VAL A O 1
ATOM 751 N N . ALA A 1 95 ? 2.879 -7.721 -15.390 1.00 89.19 95 ALA A N 1
ATOM 752 C CA . ALA A 1 95 ? 1.637 -8.199 -14.774 1.00 89.19 95 ALA A CA 1
ATOM 753 C C . ALA A 1 95 ? 1.578 -9.726 -14.603 1.00 89.19 95 ALA A C 1
ATOM 755 O O . ALA A 1 95 ? 0.806 -10.219 -13.785 1.00 89.19 95 ALA A O 1
ATOM 756 N N . GLU A 1 96 ? 2.397 -10.473 -15.345 1.00 88.62 96 GLU A N 1
ATOM 757 C CA . GLU A 1 96 ? 2.457 -11.937 -15.261 1.00 88.62 96 GLU A CA 1
ATOM 758 C C . GLU A 1 96 ? 3.354 -12.414 -14.120 1.00 88.62 96 GLU A C 1
ATOM 760 O O . GLU A 1 96 ? 3.289 -13.576 -13.726 1.00 88.62 96 GLU A O 1
ATOM 765 N N . ILE A 1 97 ? 4.183 -11.518 -13.576 1.00 90.38 97 ILE A N 1
ATOM 766 C CA . ILE A 1 97 ? 5.103 -11.822 -12.486 1.00 90.38 97 ILE A CA 1
ATOM 767 C C . ILE A 1 97 ? 4.287 -12.060 -11.210 1.00 90.38 97 ILE A C 1
ATOM 769 O O . ILE A 1 97 ? 3.658 -11.119 -10.716 1.00 90.38 97 ILE A O 1
ATOM 773 N N . PRO A 1 98 ? 4.331 -13.271 -10.622 1.00 92.12 98 PRO A N 1
ATOM 774 C CA . PRO A 1 98 ? 3.555 -13.586 -9.430 1.00 92.12 98 PRO A CA 1
ATOM 775 C C . PRO A 1 98 ? 3.835 -12.650 -8.249 1.00 92.12 98 PRO A C 1
ATOM 777 O O . PRO A 1 98 ? 4.980 -12.270 -7.996 1.00 92.12 98 PRO A O 1
ATOM 780 N N . LYS A 1 99 ? 2.797 -12.368 -7.447 1.00 95.19 99 LYS A N 1
ATOM 781 C CA . LYS A 1 99 ? 2.839 -11.483 -6.264 1.00 95.19 99 LYS A CA 1
ATOM 782 C C . LYS A 1 99 ? 4.067 -11.676 -5.363 1.00 95.19 99 LYS A C 1
ATOM 784 O O . LYS A 1 99 ? 4.624 -10.695 -4.887 1.00 95.19 99 LYS A O 1
ATOM 789 N N . HIS A 1 100 ? 4.494 -12.912 -5.104 1.00 93.88 100 HIS A N 1
ATOM 790 C CA . HIS A 1 100 ? 5.598 -13.178 -4.174 1.00 93.88 100 HIS A CA 1
ATOM 791 C C . HIS A 1 100 ? 6.952 -12.633 -4.660 1.00 93.88 100 HIS A C 1
ATOM 793 O O . HIS A 1 100 ? 7.763 -12.234 -3.832 1.00 93.88 100 HIS A O 1
ATOM 799 N N . PHE A 1 101 ? 7.182 -12.528 -5.973 1.00 92.94 101 PHE A N 1
ATOM 800 C CA . PHE A 1 101 ? 8.405 -11.914 -6.505 1.00 92.94 101 PHE A CA 1
ATOM 801 C C . PHE A 1 101 ? 8.427 -10.394 -6.307 1.00 92.94 101 PHE A C 1
ATOM 803 O O . PHE A 1 101 ? 9.491 -9.804 -6.145 1.00 92.94 101 PHE A O 1
ATOM 810 N N . TRP A 1 102 ? 7.257 -9.752 -6.250 1.00 94.81 102 TRP A N 1
ATOM 811 C CA . TRP A 1 102 ? 7.145 -8.318 -5.971 1.00 94.81 102 TRP A CA 1
ATOM 812 C C . TRP A 1 102 ? 7.437 -7.957 -4.518 1.00 94.81 102 TRP A C 1
ATOM 814 O O . TRP A 1 102 ? 7.676 -6.788 -4.230 1.00 94.81 102 TRP A O 1
ATOM 824 N N . PHE A 1 103 ? 7.422 -8.932 -3.606 1.00 95.19 103 PHE A N 1
ATOM 825 C CA . PHE A 1 103 ? 7.519 -8.689 -2.169 1.00 95.19 103 PHE A CA 1
ATOM 826 C C . PHE A 1 103 ? 8.782 -7.913 -1.780 1.00 95.19 103 PHE A C 1
ATOM 828 O O . PHE A 1 103 ? 8.692 -6.923 -1.059 1.00 95.19 103 PHE A O 1
ATOM 835 N N . ASN A 1 104 ? 9.951 -8.310 -2.289 1.00 93.38 104 ASN A N 1
ATOM 836 C CA . ASN A 1 104 ? 11.214 -7.656 -1.931 1.00 93.38 104 ASN A CA 1
ATOM 837 C C . ASN A 1 104 ? 11.287 -6.217 -2.458 1.0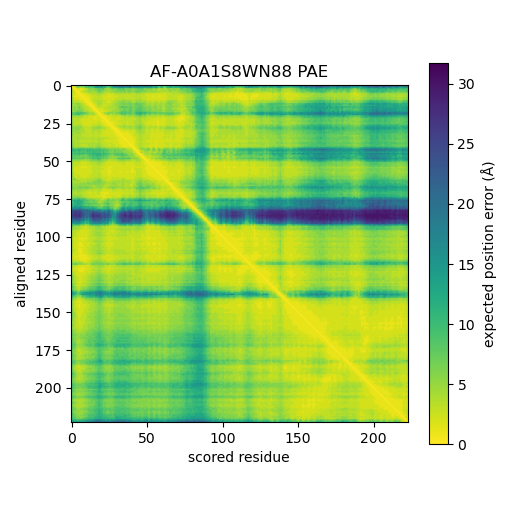0 93.38 104 ASN A C 1
ATOM 839 O O . ASN A 1 104 ? 11.740 -5.324 -1.742 1.00 93.38 104 ASN A O 1
ATOM 843 N N . LEU A 1 105 ? 10.779 -5.975 -3.672 1.00 93.94 105 LEU A N 1
ATOM 844 C CA . LEU A 1 105 ? 10.672 -4.628 -4.237 1.00 93.94 105 LEU A CA 1
ATOM 845 C C . LEU A 1 105 ? 9.687 -3.775 -3.426 1.00 93.94 105 LEU A C 1
ATOM 847 O O . LEU A 1 105 ? 9.999 -2.644 -3.057 1.00 93.94 105 LEU A O 1
ATOM 851 N N . ALA A 1 106 ? 8.520 -4.332 -3.097 1.00 95.25 106 ALA A N 1
ATOM 852 C CA . ALA A 1 106 ? 7.503 -3.669 -2.293 1.00 95.25 106 ALA A CA 1
ATOM 853 C C . ALA A 1 106 ? 8.040 -3.295 -0.905 1.00 95.25 106 ALA A C 1
ATOM 855 O O . ALA A 1 106 ? 7.893 -2.154 -0.473 1.00 95.25 106 ALA A O 1
ATOM 856 N N . LYS A 1 107 ? 8.747 -4.212 -0.239 1.00 94.00 107 LYS A N 1
ATOM 857 C CA . LYS A 1 107 ? 9.386 -3.954 1.053 1.00 94.00 107 LYS A CA 1
ATOM 858 C C . LYS A 1 107 ? 10.461 -2.875 0.948 1.00 94.00 107 LYS A C 1
ATOM 860 O O . LYS A 1 107 ? 10.492 -1.975 1.780 1.00 94.00 107 LYS A O 1
ATOM 865 N N . HIS A 1 108 ? 11.301 -2.922 -0.088 1.00 91.25 108 HIS A N 1
ATOM 866 C CA . HIS A 1 108 ? 12.364 -1.936 -0.282 1.00 91.25 108 HIS A CA 1
ATOM 867 C C . HIS A 1 108 ? 11.823 -0.507 -0.417 1.00 91.25 108 HIS A C 1
ATOM 869 O O . HIS A 1 108 ? 12.304 0.402 0.257 1.00 91.25 108 HIS A O 1
ATOM 875 N N . TRP A 1 109 ? 10.791 -0.321 -1.240 1.00 92.38 109 TRP A N 1
ATOM 876 C CA . TRP A 1 109 ? 10.180 0.986 -1.494 1.00 92.38 109 TRP A CA 1
ATOM 877 C C . TRP A 1 109 ? 9.077 1.364 -0.501 1.00 92.38 109 TRP A C 1
ATOM 879 O O . TRP A 1 109 ? 8.452 2.410 -0.663 1.00 92.38 109 TRP A O 1
ATOM 889 N N . THR A 1 110 ? 8.829 0.539 0.523 1.00 93.50 110 THR A N 1
ATOM 890 C CA . THR A 1 110 ? 7.713 0.709 1.469 1.00 93.50 110 THR A CA 1
ATOM 891 C C . THR A 1 110 ? 6.373 0.862 0.730 1.00 93.50 110 THR A C 1
ATOM 893 O O . THR A 1 110 ? 5.688 1.873 0.838 1.00 93.50 110 THR A O 1
ATOM 896 N N . LEU A 1 111 ? 6.011 -0.128 -0.085 1.00 95.38 111 LEU A N 1
ATOM 897 C CA . LEU A 1 111 ? 4.794 -0.138 -0.896 1.00 95.38 111 LEU A CA 1
ATOM 898 C C . LEU A 1 111 ? 3.831 -1.205 -0.390 1.00 95.38 111 LEU A C 1
ATOM 900 O O . LEU A 1 111 ? 4.091 -2.390 -0.561 1.00 95.38 111 LEU A O 1
ATOM 904 N N . ASP A 1 112 ? 2.686 -0.811 0.161 1.00 95.69 112 ASP A N 1
ATOM 905 C CA . ASP A 1 112 ? 1.675 -1.775 0.608 1.00 95.69 112 ASP A CA 1
ATOM 906 C C . ASP A 1 112 ? 0.750 -2.254 -0.525 1.00 95.69 112 ASP A C 1
ATOM 908 O O . ASP A 1 112 ? -0.057 -3.173 -0.336 1.00 95.69 112 ASP A O 1
ATOM 912 N N . ARG A 1 113 ? 0.887 -1.663 -1.723 1.00 96.75 113 ARG A N 1
ATOM 913 C CA . ARG A 1 113 ? 0.093 -2.006 -2.904 1.00 96.75 113 ARG A CA 1
ATOM 914 C C . ARG A 1 113 ? 0.862 -1.847 -4.220 1.00 96.75 113 ARG A C 1
ATOM 916 O O . ARG A 1 113 ? 1.566 -0.863 -4.436 1.00 96.75 113 ARG A O 1
ATOM 923 N N . VAL A 1 114 ? 0.660 -2.781 -5.145 1.00 96.62 114 VAL A N 1
ATOM 924 C CA . VAL A 1 114 ? 1.160 -2.730 -6.526 1.00 96.62 114 VAL A CA 1
ATOM 925 C C . VAL A 1 114 ? -0.008 -2.984 -7.479 1.00 96.62 114 VAL A C 1
ATOM 927 O O . VAL A 1 114 ? -0.660 -4.021 -7.408 1.00 96.62 114 VAL A O 1
ATOM 930 N N . ILE A 1 115 ? -0.274 -2.030 -8.371 1.00 95.19 115 ILE A N 1
ATOM 931 C CA . ILE A 1 115 ? -1.319 -2.111 -9.398 1.00 95.19 115 ILE A CA 1
ATOM 932 C C . ILE A 1 115 ? -0.636 -2.234 -10.759 1.00 95.19 115 ILE A C 1
ATOM 934 O O . ILE A 1 115 ? 0.131 -1.348 -11.145 1.00 95.19 115 ILE A O 1
ATOM 938 N N . LEU A 1 116 ? -0.929 -3.313 -11.480 1.00 93.12 116 LEU A N 1
ATOM 939 C CA . LEU A 1 116 ? -0.337 -3.645 -12.777 1.00 93.12 116 LEU A CA 1
ATOM 940 C C . LEU A 1 116 ? -1.418 -3.657 -13.876 1.00 93.12 116 LEU A C 1
ATOM 942 O O . LEU A 1 116 ? -2.618 -3.621 -13.572 1.00 93.12 116 LEU A O 1
ATOM 946 N N . PRO A 1 117 ? -1.027 -3.698 -15.166 1.00 88.62 117 PRO A N 1
ATOM 947 C CA . PRO A 1 117 ? -1.978 -3.875 -16.260 1.00 88.62 117 PRO A CA 1
ATOM 948 C C . PRO A 1 117 ? -2.847 -5.130 -16.070 1.00 88.62 117 PRO A C 1
ATOM 950 O O . PRO A 1 117 ? -2.442 -6.079 -15.409 1.00 88.62 117 PRO A O 1
ATOM 953 N N . GLY A 1 118 ? -4.052 -5.138 -16.649 1.00 86.19 118 GLY A N 1
ATOM 954 C CA . GLY A 1 118 ? -4.927 -6.319 -16.598 1.00 86.19 118 GLY A CA 1
ATOM 955 C C . GLY A 1 118 ? -5.681 -6.524 -15.278 1.00 86.19 118 GLY A C 1
ATOM 956 O O . GLY A 1 118 ? -6.045 -7.650 -14.968 1.00 86.19 118 GLY A O 1
ATOM 957 N N . GLN A 1 119 ? -5.939 -5.455 -14.511 1.00 84.31 119 GLN A N 1
ATOM 958 C CA . GLN A 1 119 ? -6.642 -5.499 -13.210 1.00 84.31 119 GLN A CA 1
ATOM 959 C C . GLN A 1 119 ? -5.915 -6.299 -12.115 1.00 84.31 119 GLN A C 1
ATOM 961 O O . GLN A 1 119 ? -6.520 -6.714 -11.128 1.00 84.31 119 GLN A O 1
ATOM 966 N N . VAL A 1 120 ? -4.603 -6.482 -12.252 1.00 93.12 120 VAL A N 1
ATOM 967 C CA . VAL A 1 120 ? -3.785 -7.132 -11.231 1.00 93.12 120 VAL A CA 1
ATOM 968 C C . VAL A 1 120 ? -3.511 -6.141 -10.094 1.00 93.12 120 VAL A C 1
ATOM 970 O O . VAL A 1 120 ? -2.877 -5.103 -10.290 1.00 93.12 120 VAL A O 1
ATOM 973 N N . ASP A 1 121 ? -4.015 -6.459 -8.900 1.00 96.00 121 ASP A N 1
ATOM 974 C CA . ASP A 1 121 ? -3.945 -5.618 -7.699 1.00 96.00 121 ASP A CA 1
ATOM 975 C C . ASP A 1 121 ? -3.347 -6.410 -6.528 1.00 96.00 121 ASP A C 1
ATOM 977 O O . ASP A 1 121 ? -4.034 -7.154 -5.823 1.00 96.00 121 ASP A O 1
ATOM 981 N N . TYR A 1 122 ? -2.037 -6.273 -6.337 1.00 97.00 122 TYR A N 1
ATOM 982 C CA . TYR A 1 122 ? -1.317 -6.906 -5.241 1.00 97.00 122 TYR A CA 1
ATOM 983 C C . TYR A 1 122 ? -1.327 -6.009 -4.011 1.00 97.00 122 TYR A C 1
ATOM 985 O O . TYR A 1 122 ? -0.923 -4.853 -4.067 1.00 97.00 122 TYR A O 1
ATOM 993 N N . LYS A 1 123 ? -1.772 -6.569 -2.886 1.00 96.88 123 LYS A N 1
ATOM 994 C CA . LYS A 1 123 ? -1.891 -5.891 -1.592 1.00 96.88 123 LYS A CA 1
ATOM 995 C C . LYS A 1 123 ? -1.187 -6.687 -0.511 1.00 96.88 123 LYS A C 1
ATOM 997 O O . LYS A 1 123 ? -1.331 -7.910 -0.476 1.00 96.88 123 LYS A O 1
ATOM 1002 N N . TRP A 1 124 ? -0.491 -6.007 0.380 1.00 97.00 124 TRP A N 1
ATOM 1003 C CA . TRP A 1 124 ? 0.114 -6.600 1.568 1.00 97.00 124 TRP A CA 1
ATOM 1004 C C . TRP A 1 124 ? -0.449 -5.943 2.824 1.00 97.00 124 TRP A C 1
ATOM 1006 O O . TRP A 1 124 ? -0.943 -4.813 2.779 1.00 97.00 124 TRP A O 1
ATOM 1016 N N . THR A 1 125 ? -0.424 -6.673 3.931 1.00 95.56 125 THR A N 1
ATOM 1017 C CA . THR A 1 125 ? -0.700 -6.106 5.253 1.00 95.56 125 THR A CA 1
ATOM 1018 C C . THR A 1 125 ? 0.516 -5.320 5.741 1.00 95.56 125 THR A C 1
ATOM 1020 O O . THR A 1 125 ? 1.622 -5.475 5.213 1.00 95.56 125 THR A O 1
ATOM 1023 N N . CYS A 1 126 ? 0.338 -4.473 6.756 1.00 94.19 126 CYS A N 1
ATOM 1024 C CA . CYS A 1 126 ? 1.481 -3.784 7.344 1.00 94.19 126 CYS A CA 1
ATOM 1025 C C . CYS A 1 126 ? 2.437 -4.781 8.013 1.00 94.19 126 CYS A C 1
ATOM 1027 O O . CYS A 1 126 ? 3.651 -4.608 7.926 1.00 94.19 126 CYS A O 1
ATOM 1029 N N . GLN A 1 127 ? 1.902 -5.866 8.587 1.00 94.00 127 GLN A N 1
ATOM 1030 C CA . GLN A 1 127 ? 2.693 -6.954 9.159 1.00 94.00 127 GLN A CA 1
ATOM 1031 C C . GLN A 1 127 ? 3.569 -7.658 8.111 1.00 94.00 127 GLN A C 1
ATOM 1033 O O . GLN A 1 127 ? 4.746 -7.889 8.375 1.00 94.00 127 GLN A O 1
ATOM 1038 N N . ASP A 1 128 ? 3.036 -7.950 6.918 1.00 95.38 128 ASP A N 1
ATOM 1039 C CA . ASP A 1 128 ? 3.802 -8.599 5.842 1.00 95.38 128 ASP A CA 1
ATOM 1040 C C . ASP A 1 128 ? 5.065 -7.800 5.480 1.00 95.38 128 ASP A C 1
ATOM 1042 O O . ASP A 1 128 ? 6.125 -8.369 5.223 1.00 95.38 128 ASP A O 1
ATOM 1046 N N . LEU A 1 129 ? 4.953 -6.469 5.447 1.00 95.06 129 LEU A N 1
ATOM 1047 C CA . LEU A 1 129 ? 6.010 -5.565 4.987 1.00 95.06 129 LEU A CA 1
ATOM 1048 C C . LEU A 1 129 ? 6.826 -4.929 6.115 1.00 95.06 129 LEU A C 1
ATOM 1050 O O . LEU A 1 129 ? 7.726 -4.142 5.824 1.00 95.06 129 LEU A O 1
ATOM 1054 N N . ASP A 1 130 ? 6.545 -5.275 7.372 1.00 94.75 130 ASP A N 1
ATOM 1055 C CA . ASP A 1 130 ? 7.158 -4.656 8.554 1.00 94.75 130 ASP A CA 1
ATOM 1056 C C . ASP A 1 130 ? 6.963 -3.120 8.591 1.00 94.75 130 ASP A C 1
ATOM 1058 O O . ASP A 1 130 ? 7.841 -2.330 8.959 1.00 94.75 130 ASP A O 1
ATOM 1062 N N . ILE A 1 131 ? 5.781 -2.670 8.155 1.00 93.00 131 ILE A N 1
ATOM 1063 C CA . ILE A 1 131 ? 5.376 -1.264 8.182 1.00 93.00 131 ILE A CA 1
ATOM 1064 C C . ILE A 1 131 ? 4.809 -0.954 9.565 1.00 93.00 131 ILE A C 1
ATOM 1066 O O . ILE A 1 131 ? 3.759 -1.447 9.958 1.00 93.00 131 ILE A O 1
ATOM 1070 N N . SER A 1 132 ? 5.479 -0.072 10.302 1.00 91.38 132 SER A N 1
ATOM 1071 C CA . SER A 1 132 ? 4.960 0.418 11.579 1.00 91.38 132 SER A CA 1
ATOM 1072 C C . SER A 1 132 ? 4.098 1.661 11.368 1.00 91.38 132 SER A C 1
ATOM 1074 O O . SER A 1 132 ? 4.626 2.743 11.102 1.00 91.38 132 SER A O 1
ATOM 1076 N N . CYS A 1 133 ? 2.782 1.540 11.561 1.00 89.62 133 CYS A N 1
ATOM 1077 C CA . CYS A 1 133 ? 1.845 2.667 11.456 1.00 89.62 133 CYS A CA 1
ATOM 1078 C C . CYS A 1 133 ? 2.156 3.808 12.436 1.00 89.62 133 CYS A C 1
ATOM 1080 O O . CYS A 1 133 ? 1.894 4.973 12.141 1.00 89.62 133 CYS A O 1
ATOM 1082 N N . ARG A 1 134 ? 2.824 3.502 13.558 1.00 86.19 134 ARG A N 1
ATOM 1083 C CA . ARG A 1 134 ? 3.287 4.506 14.529 1.00 86.19 134 ARG A CA 1
ATOM 1084 C C . ARG A 1 134 ? 4.270 5.512 13.924 1.00 86.19 134 ARG A C 1
ATOM 1086 O O . ARG A 1 134 ? 4.263 6.673 14.315 1.00 86.19 134 ARG A O 1
ATOM 1093 N N . LYS A 1 135 ? 5.072 5.108 12.928 1.00 86.56 135 LYS A N 1
ATOM 1094 C CA . LYS A 1 135 ? 6.020 6.008 12.241 1.00 86.56 135 LYS A CA 1
ATOM 1095 C C . LYS A 1 135 ? 5.325 7.154 11.501 1.00 86.56 135 LYS A C 1
ATOM 1097 O O . LYS A 1 135 ? 5.949 8.180 11.253 1.00 86.56 135 LYS A O 1
ATOM 1102 N N . TYR A 1 136 ? 4.046 6.994 11.174 1.00 84.56 136 TYR A N 1
ATOM 1103 C CA . TYR A 1 136 ? 3.264 7.965 10.415 1.00 84.56 136 TYR A CA 1
ATOM 1104 C C . TYR A 1 136 ? 2.267 8.738 11.291 1.00 84.56 136 TYR A C 1
ATOM 1106 O O . TYR A 1 136 ? 1.330 9.347 10.787 1.00 84.56 136 TYR A O 1
ATOM 1114 N N . GLN A 1 137 ? 2.474 8.749 12.613 1.00 75.56 137 GLN A N 1
AT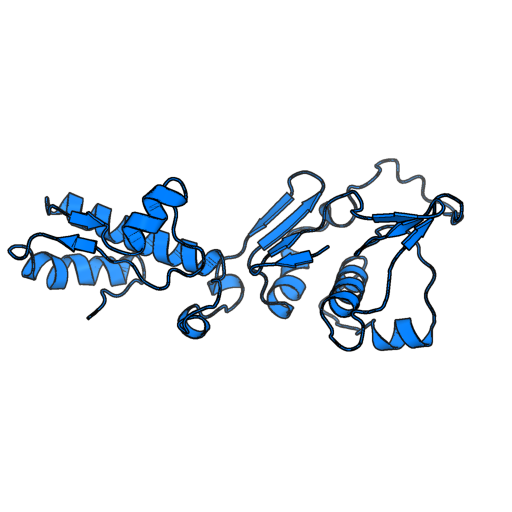OM 1115 C CA . GLN A 1 137 ? 1.635 9.498 13.553 1.00 75.56 137 GLN A CA 1
ATOM 1116 C C . GLN A 1 137 ? 1.831 11.021 13.485 1.00 75.56 137 GLN A C 1
ATOM 1118 O O . GLN A 1 137 ? 1.048 11.753 14.086 1.00 75.56 137 GLN A O 1
ATOM 1123 N N . ASN A 1 138 ? 2.819 11.529 12.743 1.00 77.38 138 ASN A N 1
ATOM 1124 C CA . ASN A 1 138 ? 3.039 12.968 12.569 1.00 77.38 138 ASN A CA 1
ATOM 1125 C C . ASN A 1 138 ? 1.981 13.604 11.651 1.00 77.38 138 ASN A C 1
ATOM 1127 O O . ASN A 1 138 ? 1.527 12.996 10.683 1.00 77.38 138 ASN A O 1
ATOM 1131 N N . ALA A 1 139 ? 1.585 14.845 11.948 1.00 66.94 139 ALA A N 1
ATOM 1132 C CA . ALA A 1 139 ? 0.563 15.542 11.167 1.00 66.94 139 ALA A CA 1
ATOM 1133 C C . ALA A 1 139 ? 1.060 15.895 9.757 1.00 66.94 139 ALA A C 1
ATOM 1135 O O . ALA A 1 139 ? 2.230 16.219 9.569 1.00 66.94 139 ALA A O 1
ATOM 1136 N N . GLY A 1 140 ? 0.151 15.863 8.777 1.00 70.81 140 GLY A N 1
ATOM 1137 C CA . GLY A 1 140 ? 0.426 16.285 7.399 1.00 70.81 140 GLY A CA 1
ATOM 1138 C C . GLY A 1 140 ? 0.990 15.203 6.472 1.00 70.81 140 GLY A C 1
ATOM 1139 O O . GLY A 1 140 ? 1.353 15.520 5.342 1.00 70.81 140 GLY A O 1
ATOM 1140 N N . VAL A 1 141 ? 1.046 13.941 6.910 1.00 82.69 141 VAL A N 1
ATOM 1141 C CA . VAL A 1 141 ? 1.532 12.816 6.095 1.00 82.69 141 VAL A CA 1
ATOM 1142 C C . VAL A 1 14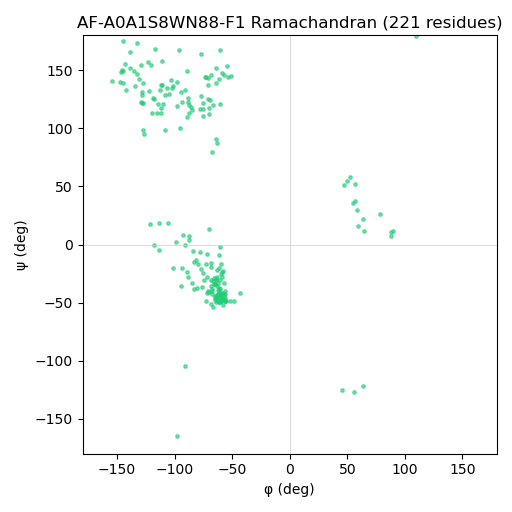1 ? 0.377 11.866 5.772 1.00 82.69 141 VAL A C 1
ATOM 1144 O O . VAL A 1 141 ? -0.463 11.578 6.622 1.00 82.69 141 VAL A O 1
ATOM 1147 N N . ILE A 1 142 ? 0.322 11.394 4.526 1.00 89.31 142 ILE A N 1
ATOM 1148 C CA . ILE A 1 142 ? -0.619 10.349 4.102 1.00 89.31 142 ILE A CA 1
ATOM 1149 C C . ILE A 1 142 ? -0.186 9.019 4.722 1.00 89.31 142 ILE A C 1
ATOM 1151 O O . ILE A 1 142 ? 1.007 8.739 4.818 1.00 89.31 142 ILE A O 1
ATOM 1155 N N . LEU A 1 143 ? -1.145 8.191 5.119 1.00 91.25 143 LEU A N 1
ATOM 1156 C CA . LEU A 1 143 ? -0.893 6.872 5.678 1.00 91.25 143 LEU A CA 1
ATOM 1157 C C . LEU A 1 143 ? -0.824 5.790 4.595 1.00 91.25 143 LEU A C 1
ATOM 1159 O O . LEU A 1 143 ? -1.527 5.883 3.582 1.00 91.25 143 LEU A O 1
ATOM 1163 N N . PRO A 1 144 ? -0.027 4.728 4.817 1.00 92.75 144 PRO A N 1
ATOM 1164 C CA . PRO A 1 144 ? -0.145 3.493 4.050 1.00 92.75 144 PRO A CA 1
ATOM 1165 C C . PRO A 1 144 ? -1.581 2.969 4.098 1.00 92.75 144 PRO A C 1
ATOM 1167 O O . PRO A 1 144 ? -2.239 3.043 5.141 1.00 92.75 144 PRO A O 1
ATOM 1170 N N . ARG A 1 145 ? -2.071 2.382 2.999 1.00 93.12 145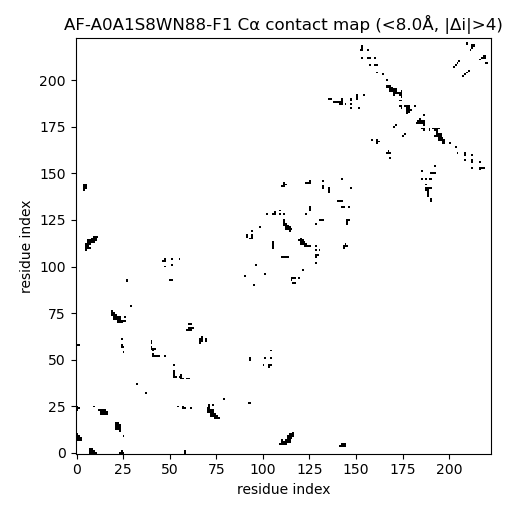 ARG A N 1
ATOM 1171 C CA . ARG A 1 145 ? -3.440 1.834 2.974 1.00 93.12 145 ARG A CA 1
ATOM 1172 C C . ARG A 1 145 ? -3.589 0.737 4.026 1.00 93.12 145 ARG A C 1
ATOM 1174 O O . ARG A 1 145 ? -4.623 0.690 4.684 1.00 93.12 145 ARG A O 1
ATOM 1181 N N . CYS A 1 146 ? -2.565 -0.090 4.229 1.00 94.44 146 CYS A N 1
ATOM 1182 C CA . CYS A 1 146 ? -2.599 -1.128 5.258 1.00 94.44 146 CYS A CA 1
ATOM 1183 C C . CYS A 1 146 ? -2.867 -0.567 6.675 1.00 94.44 146 CYS A C 1
ATOM 1185 O O . CYS A 1 146 ? -3.595 -1.197 7.433 1.00 94.44 146 CYS A O 1
ATOM 1187 N N . CYS A 1 147 ? -2.399 0.645 7.007 1.00 93.25 147 CYS A N 1
ATOM 1188 C CA . CYS A 1 147 ? -2.665 1.274 8.309 1.00 93.25 147 CYS A CA 1
ATOM 1189 C C . CYS A 1 147 ? -4.124 1.716 8.451 1.00 93.25 147 CYS A C 1
ATOM 1191 O O . CYS A 1 147 ? -4.736 1.543 9.502 1.00 93.25 147 CYS A O 1
ATOM 1193 N N . LEU A 1 148 ? -4.703 2.260 7.376 1.00 92.94 148 LEU A N 1
ATOM 1194 C CA . LEU A 1 148 ? -6.124 2.615 7.342 1.00 92.94 148 LEU A CA 1
ATOM 1195 C C . LEU A 1 148 ? -7.017 1.366 7.410 1.00 92.94 148 LEU A C 1
ATOM 1197 O O . LEU A 1 148 ? -8.115 1.420 7.958 1.00 92.94 148 LEU A O 1
ATOM 1201 N N . GLU A 1 149 ? -6.557 0.234 6.873 1.00 93.31 149 GLU A N 1
ATOM 1202 C CA . GLU A 1 149 ? -7.254 -1.052 6.987 1.00 93.31 149 GLU A CA 1
ATOM 1203 C C . GLU A 1 149 ? -7.209 -1.614 8.410 1.00 93.31 149 GLU A C 1
ATOM 1205 O O . GLU A 1 149 ? -8.243 -2.077 8.894 1.00 93.31 149 GLU A O 1
ATOM 1210 N N . GLU A 1 150 ? -6.071 -1.512 9.102 1.00 93.31 150 GLU A N 1
ATOM 1211 C CA . GLU A 1 150 ? -5.968 -1.846 10.528 1.00 93.31 150 GLU A CA 1
ATOM 1212 C C . GLU A 1 150 ? -6.910 -0.971 11.367 1.00 93.31 150 GLU A C 1
ATOM 1214 O O . GLU A 1 150 ? -7.731 -1.502 12.118 1.00 93.31 150 GLU A O 1
ATOM 1219 N N . LEU A 1 151 ? -6.899 0.352 11.159 1.00 93.44 151 LEU A N 1
ATOM 1220 C CA . LEU A 1 151 ? -7.821 1.278 11.827 1.00 93.44 151 LEU A CA 1
ATOM 1221 C C . LEU A 1 151 ? -9.290 0.941 11.524 1.00 93.44 151 LEU A C 1
ATOM 1223 O O . LEU A 1 151 ? -10.127 0.912 12.428 1.00 93.44 151 LEU A O 1
ATOM 1227 N N . SER A 1 152 ? -9.612 0.613 10.269 1.00 93.69 152 SER A N 1
ATOM 1228 C CA . SER A 1 152 ? -10.951 0.152 9.883 1.00 93.69 152 SER A CA 1
ATOM 1229 C C . SER A 1 152 ? -11.356 -1.118 10.626 1.00 93.69 152 SER A C 1
ATOM 1231 O O . SER A 1 152 ? -12.501 -1.226 11.071 1.00 93.69 152 SER A O 1
ATOM 1233 N N . GLY A 1 153 ? -10.426 -2.062 10.783 1.00 94.25 153 GLY A N 1
ATOM 1234 C CA . GLY A 1 153 ? -10.608 -3.267 11.584 1.00 94.25 153 GLY A CA 1
ATOM 1235 C C . GLY A 1 153 ? -10.927 -2.941 13.042 1.00 94.25 153 GLY A C 1
ATOM 1236 O O . GLY A 1 153 ? -11.909 -3.462 13.573 1.00 94.25 153 GLY A O 1
ATOM 1237 N N . CYS A 1 154 ? -10.171 -2.025 13.652 1.00 95.00 154 CYS A N 1
ATOM 1238 C CA . CYS A 1 154 ? -10.392 -1.567 15.024 1.00 95.00 154 CYS A CA 1
ATOM 1239 C C . CYS A 1 154 ? -11.770 -0.927 15.214 1.00 95.00 154 CYS A C 1
ATOM 1241 O O . CYS A 1 154 ? -12.505 -1.310 16.123 1.00 95.00 154 CYS A O 1
ATOM 1243 N N . VAL A 1 155 ? -12.154 0.003 14.334 1.00 95.56 155 VAL A N 1
ATOM 1244 C CA . VAL A 1 155 ? -13.450 0.694 14.414 1.00 95.56 155 VAL A CA 1
ATOM 1245 C C . VAL A 1 155 ? -14.601 -0.287 14.238 1.00 95.56 155 VAL A C 1
ATOM 1247 O O . VAL A 1 155 ? -15.517 -0.310 15.054 1.00 95.56 155 VAL A O 1
ATOM 1250 N N . LYS A 1 156 ? -14.547 -1.159 13.223 1.00 95.25 156 LYS A N 1
ATOM 1251 C CA . LYS A 1 156 ? -15.571 -2.198 13.027 1.00 95.25 156 LYS A CA 1
ATOM 1252 C C . LYS A 1 156 ? -15.658 -3.135 14.229 1.00 95.25 156 LYS A C 1
ATOM 1254 O O . LYS A 1 156 ? -16.759 -3.471 14.657 1.00 95.25 156 LYS A O 1
ATOM 1259 N N . GLY A 1 157 ? -14.514 -3.541 14.779 1.00 95.94 157 GLY A N 1
ATOM 1260 C CA . GLY A 1 157 ? -14.443 -4.368 15.979 1.00 95.94 157 GLY A CA 1
ATOM 1261 C C . GLY A 1 157 ? -15.112 -3.698 17.176 1.00 95.94 157 GLY A C 1
ATOM 1262 O O . GLY A 1 157 ? -15.965 -4.310 17.815 1.00 95.94 157 GLY A O 1
ATOM 1263 N N . PHE A 1 158 ? -14.792 -2.429 17.430 1.00 96.88 158 PHE A N 1
ATOM 1264 C CA . PHE A 1 158 ? -15.393 -1.649 18.508 1.00 96.88 158 PHE A CA 1
ATOM 1265 C C . PHE A 1 158 ? -16.906 -1.482 18.335 1.00 96.88 158 PHE A C 1
ATOM 1267 O O . PHE A 1 158 ? -17.651 -1.769 19.267 1.00 96.88 158 PHE A O 1
ATOM 1274 N N . LEU A 1 159 ? -17.372 -1.076 17.148 1.00 95.88 159 LEU A N 1
ATOM 1275 C CA . LEU A 1 159 ? -18.800 -0.873 16.877 1.00 95.88 159 LEU A CA 1
ATOM 1276 C C . LEU A 1 159 ? -19.602 -2.173 17.038 1.00 95.88 159 LEU A C 1
ATOM 1278 O O . LEU A 1 159 ? -20.677 -2.161 17.633 1.00 95.88 159 LEU A O 1
ATOM 1282 N N . ASN A 1 160 ? -19.062 -3.304 16.572 1.00 96.94 160 ASN A N 1
ATOM 1283 C CA . ASN A 1 160 ? -19.693 -4.611 16.761 1.00 96.94 160 ASN A CA 1
ATOM 1284 C C . ASN A 1 160 ? -19.768 -4.988 18.245 1.00 96.94 160 ASN A C 1
ATOM 1286 O O . ASN A 1 160 ? -20.821 -5.407 18.713 1.00 96.94 160 ASN A O 1
ATOM 1290 N N . LEU A 1 161 ? -18.678 -4.802 18.997 1.00 97.06 161 LEU A N 1
ATOM 1291 C CA . LEU A 1 161 ? -18.663 -5.075 20.435 1.00 97.06 161 LEU A CA 1
ATOM 1292 C C . LEU A 1 161 ? -19.648 -4.172 21.186 1.00 97.06 161 LEU A C 1
ATOM 1294 O O . LEU A 1 161 ? -20.396 -4.665 22.019 1.00 97.06 161 LEU A O 1
ATOM 1298 N N . ALA A 1 162 ? -19.701 -2.877 20.876 1.00 96.75 162 ALA A N 1
ATOM 1299 C CA . ALA A 1 162 ? -20.676 -1.966 21.468 1.00 96.75 162 ALA A CA 1
ATOM 1300 C C . ALA A 1 162 ? -22.117 -2.412 21.173 1.00 96.75 162 ALA A C 1
ATOM 1302 O O . ALA A 1 162 ? -22.943 -2.457 22.085 1.00 96.75 162 ALA A O 1
ATOM 1303 N N . SER A 1 163 ? -22.393 -2.836 19.934 1.00 96.75 163 SER A N 1
ATOM 1304 C CA . SER A 1 163 ? -23.695 -3.386 19.550 1.00 96.75 163 SER A CA 1
ATOM 1305 C C . SER A 1 163 ? -24.046 -4.663 20.318 1.00 96.75 163 SER A C 1
ATOM 1307 O O . SER A 1 163 ? -25.201 -4.825 20.695 1.00 96.75 163 SER A O 1
ATOM 1309 N N . GLU A 1 164 ? -23.086 -5.558 20.579 1.00 96.62 164 GLU A N 1
ATOM 1310 C CA . GLU A 1 164 ? -23.316 -6.780 21.371 1.00 96.62 164 GLU A CA 1
ATOM 1311 C C . GLU A 1 164 ? -23.752 -6.469 22.814 1.00 96.62 164 GLU A C 1
ATOM 1313 O O . GLU A 1 164 ? -24.542 -7.212 23.393 1.00 96.62 164 GLU A O 1
ATOM 1318 N N . TYR A 1 165 ? -23.265 -5.366 23.388 1.00 95.62 165 TYR A N 1
ATOM 1319 C CA . TYR A 1 165 ? -23.642 -4.902 24.727 1.00 95.62 165 TYR A CA 1
ATOM 1320 C C . TYR A 1 165 ? -24.818 -3.907 24.722 1.00 95.62 165 TYR A C 1
ATOM 1322 O O . TYR A 1 165 ? -25.133 -3.346 25.768 1.00 95.62 165 TYR A O 1
ATOM 1330 N N . ASN A 1 166 ? -25.480 -3.690 23.577 1.00 96.25 166 ASN A N 1
ATOM 1331 C CA . ASN A 1 166 ? -26.548 -2.695 23.399 1.00 96.25 166 ASN A CA 1
ATOM 1332 C C . ASN A 1 166 ? -26.139 -1.263 23.798 1.00 96.25 166 ASN A C 1
ATOM 1334 O O . ASN A 1 166 ? -26.947 -0.498 24.324 1.00 96.25 166 ASN A O 1
ATOM 1338 N N . ILE A 1 167 ? -24.882 -0.891 23.553 1.00 96.94 167 ILE A N 1
ATOM 1339 C CA . ILE A 1 167 ? -24.368 0.449 23.842 1.00 96.94 167 ILE A CA 1
ATOM 1340 C C . ILE A 1 167 ? -24.504 1.313 22.592 1.00 96.94 167 ILE A C 1
ATOM 1342 O O . ILE A 1 167 ? -23.954 0.999 21.535 1.00 96.94 167 ILE A O 1
ATOM 1346 N N . SER A 1 168 ? -25.210 2.434 22.732 1.00 95.00 168 SER A N 1
ATOM 1347 C CA . SER A 1 168 ? -25.327 3.439 21.677 1.00 95.00 168 SER A CA 1
ATOM 1348 C C . SER A 1 168 ? -23.994 4.152 21.468 1.00 95.00 168 SER A C 1
ATOM 1350 O O . SER A 1 168 ? -23.431 4.729 22.402 1.00 95.00 168 SER A O 1
ATOM 1352 N N . VAL A 1 169 ? -23.510 4.130 20.228 1.00 95.88 169 VAL A N 1
ATOM 1353 C CA . VAL A 1 169 ? -22.247 4.747 19.814 1.00 95.88 169 VAL A CA 1
ATOM 1354 C C . VAL A 1 169 ? -22.408 5.444 18.469 1.00 95.88 169 VAL A C 1
ATOM 1356 O O . VAL A 1 169 ? -23.218 5.027 17.641 1.00 95.88 169 VAL A O 1
ATOM 1359 N N . PHE A 1 170 ? -21.622 6.487 18.223 1.00 94.06 170 PHE A N 1
ATOM 1360 C CA . PHE A 1 170 ? -21.557 7.141 16.919 1.00 94.06 170 PHE A CA 1
ATOM 1361 C C . PHE A 1 170 ? -20.154 7.677 16.634 1.00 94.06 170 PHE A C 1
ATOM 1363 O O . PHE A 1 170 ? -19.424 8.069 17.541 1.00 94.06 170 PHE A O 1
ATOM 1370 N N . VAL A 1 171 ? -19.771 7.690 15.357 1.00 94.62 171 VAL A N 1
ATOM 1371 C CA . VAL A 1 171 ? -18.498 8.277 14.913 1.00 94.62 171 VAL A CA 1
ATOM 1372 C C . VAL A 1 171 ? -18.567 9.802 14.959 1.00 94.62 171 VAL A C 1
ATOM 1374 O O . VAL A 1 171 ? -19.606 10.390 14.654 1.00 94.62 171 VAL A O 1
ATOM 1377 N N . PHE A 1 172 ? -17.464 10.450 15.317 1.00 94.69 172 PHE A N 1
ATOM 1378 C CA . PHE A 1 172 ? -17.397 11.896 15.514 1.00 94.69 172 PHE A CA 1
ATOM 1379 C C . PHE A 1 172 ? -16.176 12.514 14.812 1.00 94.69 172 PHE A C 1
ATOM 1381 O O . PHE A 1 172 ? -15.368 11.804 14.216 1.00 94.69 172 PHE A O 1
ATOM 1388 N N . ALA A 1 173 ? -16.091 13.848 14.818 1.00 93.25 173 ALA A N 1
ATOM 1389 C CA . ALA A 1 173 ? -14.942 14.632 14.355 1.00 93.25 173 ALA A CA 1
ATOM 1390 C C . ALA A 1 173 ? -14.348 14.169 13.003 1.00 93.25 173 ALA A C 1
ATOM 1392 O O . ALA A 1 173 ? -15.071 14.117 12.001 1.00 93.25 173 ALA A O 1
ATOM 1393 N N . GLY A 1 174 ? -13.041 13.883 12.955 1.00 91.19 174 GLY A N 1
ATOM 1394 C CA . GLY A 1 174 ? -12.328 13.493 11.733 1.00 91.19 174 GLY A CA 1
ATOM 1395 C C . GLY A 1 174 ? -12.907 12.226 11.112 1.00 91.19 174 GLY A C 1
ATOM 1396 O O . GLY A 1 174 ? -13.210 12.208 9.916 1.00 91.19 174 GLY A O 1
ATOM 1397 N N . THR A 1 175 ? -13.220 11.238 11.952 1.00 93.81 175 THR A N 1
ATOM 1398 C CA . THR A 1 175 ? -13.799 9.956 11.537 1.00 93.81 175 THR A CA 1
ATOM 1399 C C . THR A 1 175 ? -15.154 10.124 10.853 1.00 93.81 175 THR A C 1
ATOM 1401 O O . THR A 1 175 ? -15.400 9.512 9.812 1.00 93.81 175 THR A O 1
ATOM 1404 N N . LEU A 1 176 ? -16.026 10.996 11.376 1.00 95.50 176 LEU A N 1
ATOM 1405 C CA . LEU A 1 176 ? -17.309 11.313 10.738 1.00 95.50 176 LEU A CA 1
ATOM 1406 C C . LEU A 1 176 ? -17.110 12.017 9.389 1.00 95.50 176 LEU A C 1
ATOM 1408 O O . LEU A 1 176 ? -17.757 11.667 8.399 1.00 95.50 176 LEU A O 1
ATOM 1412 N N . VAL A 1 177 ? -16.202 12.996 9.325 1.00 95.06 177 VAL A N 1
ATOM 1413 C CA . VAL A 1 177 ? -15.888 13.703 8.074 1.00 95.06 177 VAL A CA 1
ATOM 1414 C C . VAL A 1 177 ? -15.341 12.734 7.025 1.00 95.06 177 VAL A C 1
ATOM 1416 O O . VAL A 1 177 ? -15.759 12.799 5.867 1.00 95.06 177 VAL A O 1
ATOM 1419 N N . GLY A 1 178 ? -14.447 11.825 7.421 1.00 93.56 178 GLY A N 1
ATOM 1420 C CA . GLY A 1 178 ? -13.924 10.752 6.580 1.00 93.56 178 GLY A CA 1
ATOM 1421 C C . GLY A 1 178 ? -15.041 9.866 6.046 1.00 93.56 178 GLY A C 1
ATOM 1422 O O . GLY A 1 178 ? -15.172 9.731 4.826 1.00 93.56 178 GLY A O 1
ATOM 1423 N N . ALA A 1 179 ? -15.902 9.360 6.931 1.00 93.44 179 ALA A N 1
ATOM 1424 C CA . ALA A 1 179 ? -17.012 8.487 6.564 1.00 93.44 179 ALA A CA 1
ATOM 1425 C C . ALA A 1 179 ? -17.956 9.144 5.544 1.00 93.44 179 ALA A C 1
ATOM 1427 O O . ALA A 1 179 ? -18.349 8.505 4.570 1.00 93.44 179 ALA A O 1
ATOM 1428 N N . VAL A 1 180 ? -18.273 10.432 5.699 1.00 94.81 180 VAL A N 1
ATOM 1429 C CA . VAL A 1 180 ? -19.135 11.152 4.748 1.00 94.81 180 VAL A CA 1
ATOM 1430 C C . VAL A 1 180 ? -18.412 11.432 3.427 1.00 94.81 180 VAL A C 1
ATOM 1432 O O . VAL A 1 180 ? -18.954 11.164 2.357 1.00 94.81 180 VAL A O 1
ATOM 1435 N N . LYS A 1 181 ? -17.183 11.963 3.468 1.00 94.50 181 LYS A N 1
ATOM 1436 C CA . LYS A 1 181 ? -16.475 12.419 2.256 1.00 94.50 181 LYS A CA 1
ATOM 1437 C C . LYS A 1 181 ? -15.910 11.290 1.404 1.00 94.50 181 LYS A C 1
ATOM 1439 O O . LYS A 1 181 ? -15.680 11.490 0.215 1.00 94.50 181 LYS A O 1
ATOM 1444 N N . THR A 1 182 ? -15.649 10.134 2.003 1.00 90.81 182 THR A N 1
ATOM 1445 C CA . THR A 1 182 ? -15.001 8.998 1.331 1.00 90.81 182 THR A CA 1
ATOM 1446 C C . THR A 1 182 ? -15.931 7.796 1.168 1.00 90.81 182 THR A C 1
ATOM 1448 O O . THR A 1 182 ? -15.460 6.692 0.913 1.00 90.81 182 THR A O 1
ATOM 1451 N N . TYR A 1 183 ? -17.249 8.009 1.277 1.00 90.25 183 TYR A N 1
ATOM 1452 C CA . TYR A 1 183 ? -18.277 6.974 1.108 1.00 90.25 183 TYR A CA 1
ATOM 1453 C C . TYR A 1 183 ? -18.084 5.771 2.049 1.00 90.25 183 TYR A C 1
ATOM 1455 O O . TYR A 1 183 ? -18.059 4.618 1.625 1.00 90.25 183 TYR A O 1
ATOM 1463 N N . GLY A 1 184 ? -17.939 6.055 3.343 1.00 85.56 184 GLY A N 1
ATOM 1464 C CA . GLY A 1 184 ? -17.759 5.064 4.407 1.00 85.56 184 GLY A CA 1
ATOM 1465 C C . GLY A 1 184 ? -16.303 4.689 4.698 1.00 85.56 184 GLY A C 1
ATOM 1466 O O . GLY A 1 184 ? -16.064 3.708 5.401 1.00 85.56 184 GLY A O 1
ATOM 1467 N N . GLY A 1 185 ? -15.335 5.430 4.154 1.00 90.31 185 GLY A N 1
ATOM 1468 C CA . GLY A 1 185 ? -13.909 5.256 4.430 1.00 90.31 185 GLY A CA 1
ATOM 1469 C C . GLY A 1 185 ? -13.359 6.223 5.484 1.00 90.31 185 GLY A C 1
ATOM 1470 O O . GLY A 1 185 ? -14.096 6.891 6.206 1.00 90.31 185 GLY A O 1
ATOM 1471 N N . PHE A 1 186 ? -12.032 6.313 5.530 1.00 92.75 186 PHE A N 1
ATOM 1472 C CA . PHE A 1 186 ? -11.286 7.246 6.374 1.00 92.75 186 PHE A CA 1
ATOM 1473 C C . PHE A 1 186 ? -10.607 8.315 5.524 1.00 92.75 186 PHE A C 1
ATOM 1475 O O . PHE A 1 186 ? -10.328 8.104 4.338 1.00 92.75 186 PHE A O 1
ATOM 1482 N N . LEU A 1 187 ? -10.284 9.454 6.139 1.00 91.94 187 LEU A N 1
ATOM 1483 C CA . LEU A 1 187 ? -9.375 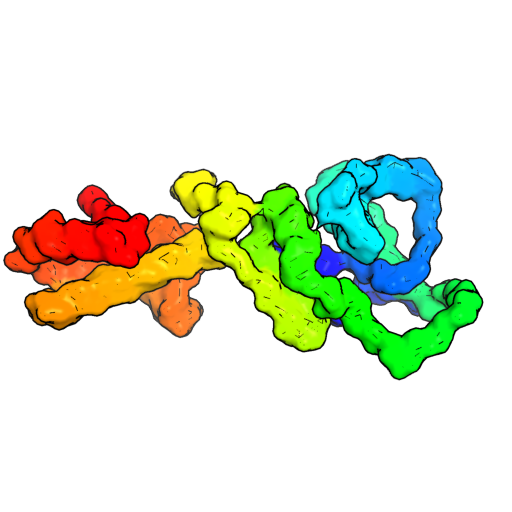10.403 5.507 1.00 91.94 187 LEU A CA 1
ATOM 1484 C C . LEU A 1 187 ? -8.005 9.725 5.283 1.00 91.94 187 LEU A C 1
ATOM 1486 O O . LEU A 1 187 ? -7.555 8.970 6.144 1.00 91.94 187 LEU A O 1
ATOM 1490 N N . PRO A 1 188 ? -7.292 9.992 4.171 1.00 90.50 188 PRO A N 1
ATOM 1491 C CA . PRO A 1 188 ? -6.009 9.337 3.884 1.00 90.50 188 PRO A CA 1
ATOM 1492 C C . PRO A 1 188 ? -4.891 9.584 4.911 1.00 90.50 188 PRO A C 1
ATOM 1494 O O . PRO A 1 188 ? -3.830 8.979 4.809 1.00 90.50 188 PRO A O 1
ATOM 1497 N N . TRP A 1 189 ? -5.098 10.493 5.860 1.00 89.88 189 TRP A N 1
ATOM 1498 C CA . TRP A 1 189 ? -4.173 10.877 6.932 1.00 89.88 189 TRP A CA 1
ATOM 1499 C C . TRP A 1 189 ? -4.780 10.651 8.333 1.00 89.88 189 TRP A C 1
ATOM 1501 O O . TRP A 1 189 ? -4.319 11.243 9.312 1.00 89.88 189 TRP A O 1
ATOM 1511 N N . GLU A 1 190 ? -5.837 9.836 8.424 1.00 90.06 190 GLU A N 1
ATOM 1512 C CA . GLU A 1 190 ? -6.538 9.526 9.674 1.00 90.06 190 GLU A CA 1
ATOM 1513 C C . GLU A 1 190 ? -5.742 8.556 10.554 1.00 90.06 190 GLU A C 1
ATOM 1515 O O . GLU A 1 190 ? -5.512 7.414 10.168 1.00 90.06 190 GLU A O 1
ATOM 1520 N N . ARG A 1 191 ? -5.333 8.992 11.745 1.00 87.31 191 ARG A N 1
ATOM 1521 C CA . ARG A 1 191 ? -4.402 8.237 12.608 1.00 87.31 191 ARG A CA 1
ATOM 1522 C C . ARG A 1 191 ? -5.089 7.491 13.744 1.00 87.31 191 ARG A C 1
ATOM 1524 O O . ARG A 1 191 ? -4.516 6.558 14.302 1.00 87.31 191 ARG A O 1
ATOM 1531 N N . ASP A 1 192 ? -6.292 7.917 14.067 1.00 90.38 192 ASP A N 1
ATOM 1532 C CA . ASP A 1 192 ? -7.125 7.460 15.157 1.00 90.38 192 ASP A CA 1
ATOM 1533 C C . ASP A 1 192 ? -8.595 7.501 14.733 1.00 90.38 192 ASP A C 1
ATOM 1535 O O . ASP A 1 192 ? -8.944 7.890 13.618 1.00 90.38 192 ASP A O 1
ATOM 1539 N N . ALA A 1 193 ? -9.466 7.004 15.604 1.00 93.00 193 ALA A N 1
ATOM 1540 C CA . ALA A 1 193 ? -10.894 7.063 15.378 1.00 93.00 193 ALA A CA 1
ATOM 1541 C C . ALA A 1 193 ? -11.590 7.685 16.580 1.00 93.00 193 ALA A C 1
ATOM 1543 O O . ALA A 1 193 ? -11.526 7.152 17.689 1.00 93.00 193 ALA A O 1
ATOM 1544 N N . ASP A 1 194 ? -12.299 8.777 16.324 1.00 94.25 194 ASP A N 1
ATOM 1545 C CA . ASP A 1 194 ? -13.122 9.458 17.305 1.00 94.25 194 ASP A CA 1
ATOM 1546 C C . ASP A 1 194 ? -14.510 8.821 17.310 1.00 94.25 194 ASP A C 1
ATOM 1548 O O . ASP A 1 194 ? -15.274 8.902 16.339 1.00 94.25 194 ASP A O 1
ATOM 1552 N N . ILE A 1 195 ? -14.847 8.175 18.422 1.00 94.94 195 ILE A N 1
ATOM 1553 C CA . ILE A 1 195 ? -16.146 7.543 18.633 1.00 94.94 195 ILE A CA 1
ATOM 1554 C C . ILE A 1 195 ? -16.697 8.053 19.957 1.00 94.94 195 ILE A C 1
ATOM 1556 O O . ILE A 1 195 ? -15.999 8.060 20.964 1.00 94.94 195 ILE A O 1
ATOM 1560 N N . VAL A 1 196 ? -17.953 8.482 19.952 1.00 94.75 196 VAL A N 1
ATOM 1561 C CA . VAL A 1 196 ? -18.677 8.907 21.149 1.00 94.75 196 VAL A CA 1
ATOM 1562 C C . VAL A 1 196 ? -19.629 7.791 21.561 1.00 94.75 196 VAL A C 1
ATOM 1564 O O . VAL A 1 196 ? -20.230 7.128 20.713 1.00 94.75 196 VAL A O 1
ATOM 1567 N N . TRP A 1 197 ? -19.765 7.581 22.866 1.00 94.62 197 TRP A N 1
ATOM 1568 C CA . TRP A 1 197 ? -20.611 6.554 23.469 1.00 94.62 197 TRP A CA 1
ATOM 1569 C C . TRP A 1 197 ? -21.340 7.096 24.702 1.00 94.62 197 TRP A C 1
ATOM 1571 O O . TRP A 1 197 ? -20.990 8.154 25.227 1.00 94.62 197 TRP A O 1
ATOM 1581 N N . ASP A 1 198 ? -22.355 6.363 25.166 1.00 93.25 198 ASP A N 1
ATOM 1582 C CA . ASP A 1 198 ? -23.084 6.682 26.398 1.00 93.25 198 ASP A CA 1
ATOM 1583 C C . ASP A 1 198 ? -22.138 6.669 27.622 1.00 93.25 198 ASP A C 1
ATOM 1585 O O . ASP A 1 198 ? -21.533 5.627 27.905 1.00 93.25 198 ASP A O 1
ATOM 1589 N N . PRO A 1 199 ? -21.997 7.776 28.380 1.00 92.12 199 PRO A N 1
ATOM 1590 C CA . PRO A 1 199 ? -21.136 7.817 29.561 1.00 92.12 199 PRO A CA 1
ATOM 1591 C C . PRO A 1 199 ? -21.515 6.783 30.632 1.00 92.12 199 PRO A C 1
ATOM 1593 O O . PRO A 1 199 ? -20.631 6.313 31.348 1.00 92.12 199 PRO A O 1
ATOM 1596 N N . PHE A 1 200 ? -22.783 6.364 30.725 1.00 95.00 200 PHE A N 1
ATOM 1597 C CA . PHE A 1 200 ? -23.204 5.318 31.666 1.00 95.00 200 PHE A CA 1
ATOM 1598 C C . PHE A 1 200 ? -22.655 3.930 31.304 1.00 95.00 200 PHE A C 1
ATOM 1600 O O . PHE A 1 200 ? -22.624 3.034 32.146 1.00 95.00 200 PHE A O 1
ATOM 1607 N N . ALA A 1 201 ? -22.162 3.748 30.077 1.00 95.62 201 ALA A N 1
ATOM 1608 C CA . ALA A 1 201 ? -21.536 2.514 29.625 1.00 95.62 201 ALA A CA 1
ATOM 1609 C C . ALA A 1 201 ? -20.023 2.444 29.915 1.00 95.62 201 ALA A C 1
ATOM 1611 O O . ALA A 1 201 ? -19.368 1.500 29.467 1.00 95.62 201 ALA A O 1
ATOM 1612 N N . TYR A 1 202 ? -19.453 3.405 30.655 1.00 94.44 202 TYR A N 1
ATOM 1613 C CA . TYR A 1 202 ? -18.009 3.506 30.907 1.00 94.44 202 TYR A CA 1
ATOM 1614 C C . TYR A 1 202 ? -17.372 2.186 31.366 1.00 94.44 202 TYR A C 1
ATOM 1616 O O . TYR A 1 202 ? -16.378 1.752 30.779 1.00 94.44 202 TYR A O 1
ATOM 1624 N N . ASP A 1 203 ? -17.974 1.507 32.346 1.00 95.62 203 ASP A N 1
ATOM 1625 C CA . ASP A 1 203 ? -17.440 0.252 32.893 1.00 95.62 203 ASP A CA 1
ATOM 1626 C C . ASP A 1 203 ? -17.435 -0.882 31.860 1.00 95.62 203 ASP A C 1
ATOM 1628 O O . ASP A 1 203 ? -16.509 -1.694 31.821 1.00 95.62 203 ASP A O 1
ATOM 1632 N N . HIS A 1 204 ? -18.425 -0.910 30.965 1.00 95.62 204 HIS A N 1
ATOM 1633 C CA . HIS A 1 204 ? -18.482 -1.881 29.872 1.00 95.62 204 HIS A CA 1
ATOM 1634 C C . HIS A 1 204 ? -17.435 -1.572 28.794 1.00 95.62 204 HIS A C 1
ATOM 1636 O O . HIS A 1 204 ? -16.759 -2.480 28.302 1.00 95.62 204 HIS A O 1
ATOM 1642 N N . ILE A 1 205 ? -17.268 -0.289 28.457 1.00 95.44 205 ILE A N 1
ATOM 1643 C CA . ILE A 1 205 ? -16.320 0.181 27.442 1.00 95.44 205 ILE A CA 1
ATOM 1644 C C . 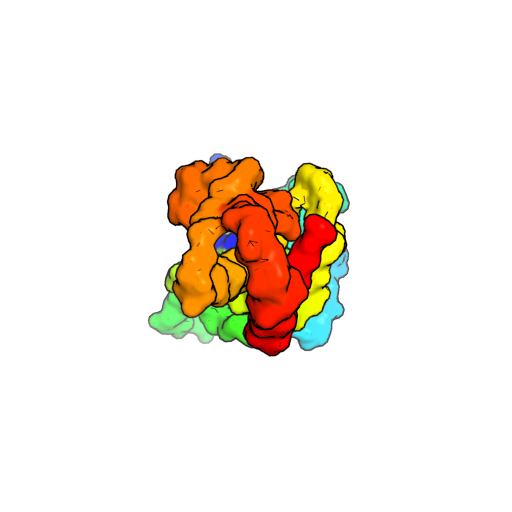ILE A 1 205 ? -14.878 -0.057 27.897 1.00 95.44 205 ILE A C 1
ATOM 1646 O O . ILE A 1 205 ? -14.112 -0.715 27.193 1.00 95.44 205 ILE A O 1
ATOM 1650 N N . ARG A 1 206 ? -14.506 0.421 29.091 1.00 94.31 206 ARG A N 1
ATOM 1651 C CA . ARG A 1 206 ? -13.146 0.283 29.639 1.00 94.31 206 ARG A CA 1
ATOM 1652 C C . ARG A 1 206 ? -12.848 -1.108 30.195 1.00 94.31 206 ARG A C 1
ATOM 1654 O O . ARG A 1 206 ? -11.676 -1.464 30.283 1.00 94.31 206 ARG A O 1
ATOM 1661 N N . GLY A 1 207 ? -13.868 -1.893 30.532 1.00 95.12 207 GLY A N 1
ATOM 1662 C CA . GLY A 1 207 ? -13.723 -3.269 30.994 1.00 95.12 207 GLY A CA 1
ATOM 1663 C C . GLY A 1 207 ? -13.781 -4.283 29.843 1.00 95.12 207 GLY A C 1
ATOM 1664 O O . GLY A 1 207 ? -12.796 -4.460 29.117 1.00 95.12 207 GLY A O 1
ATOM 1665 N N . PRO A 1 208 ? -14.903 -5.006 29.679 1.00 96.62 208 PRO A N 1
ATOM 1666 C CA . PRO A 1 208 ? -14.993 -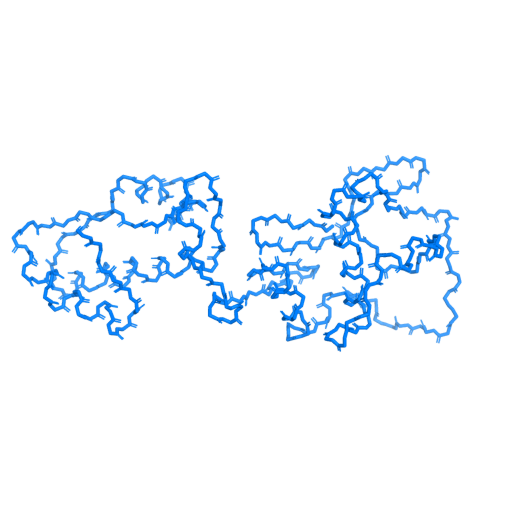6.138 28.766 1.00 96.62 208 PRO A CA 1
ATOM 1667 C C . PRO A 1 208 ? -14.788 -5.775 27.290 1.00 96.62 208 PRO A C 1
ATOM 1669 O O . PRO A 1 208 ? -14.187 -6.572 26.569 1.00 96.62 208 PRO A O 1
ATOM 1672 N N . ILE A 1 209 ? -15.250 -4.610 26.823 1.00 96.44 209 ILE A N 1
ATOM 1673 C CA . ILE A 1 209 ? -15.073 -4.205 25.419 1.00 96.44 209 ILE A CA 1
ATOM 1674 C C . ILE A 1 209 ? -13.603 -3.916 25.130 1.00 96.44 209 ILE A C 1
ATOM 1676 O O . ILE A 1 209 ? -13.064 -4.509 24.202 1.00 96.44 209 ILE A O 1
ATOM 1680 N N . SER A 1 210 ? -12.936 -3.091 25.945 1.00 95.94 210 SER A N 1
ATOM 1681 C CA . SER A 1 210 ? -11.498 -2.799 25.825 1.00 95.94 210 SER A CA 1
ATOM 1682 C C . SER A 1 210 ? -10.654 -4.075 25.766 1.00 95.94 210 SER A C 1
ATOM 1684 O O . SER A 1 210 ? -9.844 -4.262 24.856 1.00 95.94 210 SER A O 1
ATOM 1686 N N . LYS A 1 211 ? -10.905 -5.012 26.691 1.00 96.56 211 LYS A N 1
ATOM 1687 C CA . LYS A 1 211 ? -10.195 -6.293 26.733 1.00 96.56 211 LYS A CA 1
ATOM 1688 C C . LYS A 1 211 ? -10.428 -7.115 25.462 1.00 96.56 211 LYS A C 1
ATOM 1690 O O . LYS A 1 211 ? -9.473 -7.562 24.837 1.00 96.56 211 LYS A O 1
ATOM 1695 N N . ARG A 1 212 ? -11.688 -7.282 25.044 1.00 96.88 212 ARG A N 1
ATOM 1696 C CA . ARG A 1 212 ? -12.030 -8.048 23.832 1.00 96.88 212 ARG A CA 1
ATOM 1697 C C . ARG A 1 212 ? -11.503 -7.388 22.561 1.00 96.88 212 ARG A C 1
ATOM 1699 O O . ARG A 1 212 ? -11.133 -8.098 21.629 1.00 96.88 212 ARG A O 1
ATOM 1706 N N . LEU A 1 213 ? -11.464 -6.059 22.518 1.00 95.88 213 LEU A N 1
ATOM 1707 C CA . LEU A 1 213 ? -10.912 -5.302 21.404 1.00 95.88 213 LEU A CA 1
ATOM 1708 C C . LEU A 1 213 ? -9.413 -5.589 21.248 1.00 95.88 213 LEU A C 1
ATOM 1710 O O . LEU A 1 213 ? -8.963 -5.927 20.153 1.00 95.88 213 LEU A O 1
ATOM 1714 N N . LYS A 1 214 ? -8.670 -5.568 22.358 1.00 95.88 214 LYS A N 1
ATOM 1715 C CA . LYS A 1 214 ? -7.248 -5.911 22.385 1.00 95.88 214 LYS A CA 1
ATOM 1716 C C . LYS A 1 214 ? -6.993 -7.372 22.020 1.00 95.88 214 LYS A C 1
ATOM 1718 O O . LYS A 1 214 ? -6.188 -7.645 21.137 1.00 95.88 214 LYS A O 1
ATOM 1723 N N . ASP A 1 215 ? -7.713 -8.300 22.645 1.00 95.38 215 ASP A N 1
ATOM 1724 C CA . ASP A 1 215 ? -7.484 -9.738 22.471 1.00 95.38 215 ASP A CA 1
ATOM 1725 C C . ASP A 1 215 ? -7.835 -10.217 21.051 1.00 95.38 215 ASP A C 1
ATOM 1727 O O . ASP A 1 215 ? -7.125 -11.041 20.476 1.00 95.38 215 ASP A O 1
ATOM 1731 N N . LYS A 1 216 ? -8.935 -9.713 20.471 1.00 94.06 216 LYS A N 1
ATOM 1732 C CA . LYS A 1 216 ? -9.455 -10.192 19.179 1.00 94.06 216 LYS A CA 1
ATOM 1733 C C . LYS A 1 216 ? -8.973 -9.375 17.984 1.00 94.06 216 LYS A C 1
ATOM 1735 O O . LYS A 1 216 ? -8.787 -9.943 16.912 1.00 94.06 216 LYS A O 1
ATOM 1740 N N . PHE A 1 217 ? -8.824 -8.064 18.146 1.00 91.31 217 PHE A N 1
ATOM 1741 C CA . PHE A 1 217 ? -8.522 -7.150 17.041 1.00 91.31 217 PHE A CA 1
ATOM 1742 C C . PHE A 1 217 ? -7.138 -6.507 17.158 1.00 91.31 217 PHE A C 1
ATOM 1744 O O . PHE A 1 217 ? -6.737 -5.816 16.232 1.00 91.31 217 PHE A O 1
ATOM 1751 N N . GLN A 1 218 ? -6.400 -6.750 18.251 1.00 92.06 218 GLN A N 1
ATOM 1752 C CA . GLN A 1 218 ? -5.080 -6.155 18.510 1.00 92.06 218 GLN A CA 1
ATOM 1753 C C . GLN A 1 218 ? -5.108 -4.618 18.526 1.00 92.06 218 GLN A C 1
ATOM 1755 O O . GLN A 1 218 ? -4.118 -3.964 18.207 1.00 92.06 218 GLN A O 1
ATOM 1760 N N . CYS A 1 219 ? -6.244 -4.043 18.926 1.00 93.06 219 CYS A N 1
ATOM 1761 C CA . CYS A 1 219 ? -6.440 -2.601 18.996 1.00 93.06 219 CYS A CA 1
ATOM 1762 C C . CYS A 1 219 ? -6.549 -2.145 20.449 1.00 93.06 219 CYS A C 1
ATOM 1764 O O . CYS A 1 219 ? -7.243 -2.768 21.255 1.00 93.06 219 CYS A O 1
ATOM 1766 N N . ASP A 1 220 ? -5.897 -1.033 20.768 1.00 91.50 220 ASP A N 1
ATOM 1767 C CA . ASP A 1 220 ? -5.994 -0.389 22.074 1.00 91.50 220 ASP A CA 1
ATOM 1768 C C . ASP A 1 220 ? -7.006 0.766 22.008 1.00 91.50 220 ASP A C 1
ATOM 1770 O O . ASP A 1 220 ? -7.043 1.517 21.030 1.00 91.50 220 ASP A O 1
ATOM 1774 N N . LEU A 1 221 ? -7.824 0.927 23.054 1.00 91.31 221 LEU A N 1
ATOM 1775 C CA . LEU A 1 221 ? -8.610 2.149 23.226 1.00 91.31 221 LEU A CA 1
ATOM 1776 C C . LEU A 1 221 ? -7.683 3.304 23.606 1.00 91.31 221 LEU A C 1
ATOM 1778 O O . LEU A 1 221 ? -6.800 3.143 24.453 1.00 91.31 221 LEU A O 1
ATOM 1782 N N . GLY A 1 222 ? -7.923 4.468 23.002 1.00 84.88 222 GLY A N 1
ATOM 1783 C CA . GLY A 1 222 ? -7.228 5.705 23.343 1.00 84.88 222 GLY A CA 1
ATOM 1784 C C . GLY A 1 222 ? -7.428 6.136 24.806 1.00 84.88 222 GLY A C 1
ATOM 1785 O O . GLY A 1 222 ? -8.268 5.567 25.522 1.00 84.88 222 GLY A O 1
ATOM 1786 N N . PRO A 1 223 ? -6.619 7.104 25.274 1.00 72.94 223 PRO A N 1
ATOM 1787 C CA . PRO A 1 223 ? -6.786 7.713 26.590 1.00 72.94 223 PRO A CA 1
ATOM 1788 C C . PRO A 1 223 ? -8.174 8.327 26.776 1.00 72.94 223 PRO A C 1
ATOM 1790 O O . PRO A 1 223 ? -8.811 8.733 25.785 1.00 72.94 223 PRO A O 1
#

Sequence (223 aa):
STIRNFTLRIQPGHDISSKSCAYCDYIASPFLIRRDLLQRLLEYRSELSGALTFVEMFLKQKQSPEYYTLQTMSCIDVLFHVAGESSGIRGQGVAEIPKHFWFNLAKHWTLDRVILPGQVDYKWTCQDLDISCRKYQNAGVILPRCCLEELSGCVKGFLNLASEYNISVFVFAGTLVGAVKTYGGFLPWERDADIVWDPFAYDHIRGPISKRLKDKFQCDLGP

Solvent-accessible surface area (backbone atoms only — not comparable to full-atom values): 13458 Å² total; per-residue (Å²): 83,51,80,55,79,35,25,39,41,41,65,88,80,62,91,46,73,58,94,71,24,35,43,36,54,63,76,96,61,92,82,90,74,59,68,71,57,48,61,71,49,52,73,94,45,95,79,46,62,75,70,52,44,52,50,50,26,37,48,49,36,63,72,32,88,91,32,54,85,66,80,46,72,54,40,77,90,66,77,79,89,79,83,89,71,86,61,90,58,86,67,70,58,77,52,68,58,58,68,76,69,48,45,60,59,25,46,72,71,58,32,42,30,41,38,35,50,91,82,41,74,46,73,46,52,33,76,80,56,72,53,62,62,74,79,57,68,57,87,95,44,76,48,47,60,33,47,52,50,50,52,48,50,36,52,53,50,48,54,51,49,33,53,76,71,73,48,63,66,46,67,30,73,68,39,36,52,12,25,65,78,52,79,71,40,64,47,66,59,59,86,73,76,47,68,48,64,54,76,91,46,45,67,51,48,71,40,64,43,36,51,50,33,35,76,74,62,73,33,81,78,78,134

Mean predicted aligned error: 6.59 Å

pLDDT: mean 88.53, std 10.26, range [43.78, 97.06]